Protein AF-0000000079818083 (afdb_homodimer)

InterPro domains:
  IPR000182 GNAT domain [PF13508] (55-134)
  IPR000182 GNAT domain [PS51186] (6-162)
  IPR016181 Acyl-CoA N-acyltransferase [SSF55729] (6-141)
  IPR050832 Bacterial Acetyltransferase [PTHR43877] (6-135)

Secondary structure (DSSP, 8-state):
-----EEEEE--GGGHHHHHHHHHHHSPPPTT-SS-HHHHHHHHHHHTT-BPTTTSEEEEETTEEEEEEEEEEEEETTTEEEEEEEEEEE-GGGTTSSHHHHHHHHHHHHHHHTT--EEEEES-HHHHGGGT-EEGGGGTEE-SSGGGGGGEEEEE-STT---EEEE--GGGGG-/-----EEEEE--GGGHHHHHHHHHHHSPPPTT-SS-HHHHHHHHHHHTT-BPTTTSEEEEETTEEEEEEEEEEEEETTTEEEEEEEEEEE-GGGTTSSHHHHHHHHHHHHHHHTT--EEEEES-HHHHGGGT-EEGGGGTEE-SSGGGGGGEEEEE-STT---EEEE--HHHHT-

Solvent-accessible surface area (backbone atoms only — not comparable to full-atom values): 18136 Å² total; per-residue (Å²): 123,81,72,69,35,43,36,37,30,48,62,53,82,86,38,51,63,53,50,35,50,20,30,48,64,49,39,72,46,52,90,95,46,93,53,16,66,62,37,58,41,53,50,45,28,54,76,68,65,39,47,36,84,71,49,21,31,31,31,25,46,86,91,33,70,42,28,36,36,36,25,28,54,20,27,24,58,85,68,41,73,31,36,32,48,51,63,70,27,37,27,66,94,55,51,97,29,28,57,66,56,30,50,50,26,45,36,55,22,48,37,46,74,72,64,45,27,33,39,33,37,74,52,58,53,81,63,44,36,58,77,62,35,36,40,17,64,83,65,46,28,36,58,78,50,72,84,48,51,62,27,29,24,27,33,72,59,38,94,83,41,73,53,32,47,36,40,72,46,72,59,67,75,73,108,125,82,72,66,34,42,35,37,31,48,61,53,82,86,38,52,64,53,50,37,51,20,31,48,63,48,37,72,46,50,91,95,46,95,53,15,66,63,36,58,39,52,51,44,29,54,75,67,63,38,48,36,84,72,50,21,31,30,32,25,46,86,90,33,68,41,28,36,36,36,24,28,55,20,27,24,58,83,68,41,73,30,34,33,48,52,63,70,29,37,28,67,92,54,51,98,29,29,56,66,54,30,50,52,28,45,37,54,23,47,38,47,75,70,64,46,26,33,39,33,38,72,50,58,53,82,63,45,38,57,76,62,35,38,41,17,63,82,65,45,27,37,56,80,50,72,85,49,51,63,29,29,25,27,33,74,60,39,94,83,39,74,52,33,46,37,41,73,47,71,58,67,74,72,107

Sequence (350 aa):
MDDVTLMLRPETPGDAEAVAAVHRAAFPAPEGAEEPVEVGLVDALRSGGHLIDGLTLVAEVDDRVVGHVACSRGVVAGSAAAVGIGPIGVLPDVQGRGVGAALMTTVVRLATESGETLLALLGDPAYYGRFGFVPSTDVGVEAPDPAWGVHFQALPLATDHPRGPFTYPPPFSALMDDVTLMLRPETPGDAEAVAAVHRAAFPAPEGAEEPVEVGLVDALRSGGHLIDGLTLVAEVDDRVVGHVACSRGVVAGSAAAVGIGPIGVLPDVQGRGVGAALMTTVVRLATESGETLLALLGDPAYYGRFGFVPSTDVGVEAPDPAWGVHFQALPLATDHPRGPFTYPPPFSAL

pLDDT: mean 93.66, std 8.44, range [34.91, 98.81]

Organism: NCBI:txid1608957

Nearest PDB structures (foldseek):
  4rs2-assembly1_A  TM=9.138E-01  e=3.791E-14  Escherichia coli str. K-12 substr. MG1655
  6z00-assembly2_B  TM=7.502E-01  e=4.750E-06  Arabidopsis thaliana
  7l1k-assembly1_A  TM=6.720E-01  e=1.674E-06  Schizosaccharomyces pombe 972h-
  7mx2-assembly1_A  TM=6.707E-01  e=1.831E-05  Homo sapiens
  4u9w-assembly3_C  TM=5.671E-01  e=2.559E-04  Homo sapiens

Structure (mmCIF, N/CA/C/O backbone):
data_AF-0000000079818083-model_v1
#
loop_
_entity.id
_entity.type
_entity.pdbx_description
1 polymer 'GCN5-related N-acetyltransferase'
#
loop_
_atom_site.group_PDB
_atom_site.id
_atom_site.type_symbol
_atom_site.label_atom_id
_atom_site.label_alt_id
_atom_site.label_comp_id
_atom_site.label_asym_id
_atom_site.label_entity_id
_atom_site.label_seq_id
_atom_site.pdbx_PDB_ins_code
_atom_site.Cartn_x
_atom_site.Cartn_y
_atom_site.Cartn_z
_atom_site.occupancy
_atom_site.B_iso_or_equiv
_atom_site.auth_seq_id
_atom_site.auth_co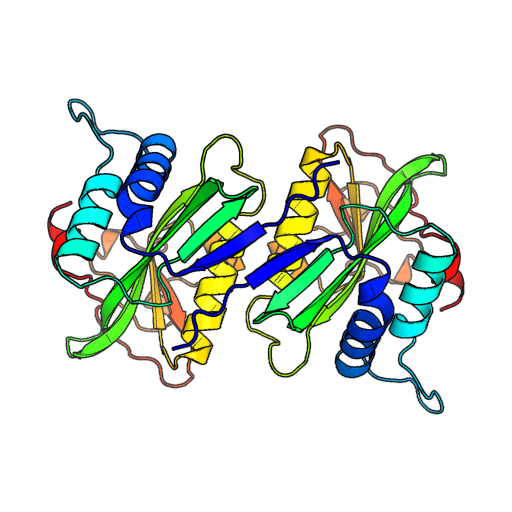mp_id
_atom_site.auth_asym_id
_atom_site.auth_atom_id
_atom_site.pdbx_PDB_model_num
ATOM 1 N N . MET A 1 1 ? -7.363 5.449 21.109 1 34.91 1 MET A N 1
ATOM 2 C CA . MET A 1 1 ? -7.758 4.805 19.859 1 34.91 1 MET A CA 1
ATOM 3 C C . MET A 1 1 ? -6.902 3.574 19.578 1 34.91 1 MET A C 1
ATOM 5 O O . MET A 1 1 ? -5.676 3.631 19.688 1 34.91 1 MET A O 1
ATOM 9 N N . ASP A 1 2 ? -7.25 2.447 19.812 1 47.28 2 ASP A N 1
ATOM 10 C CA . ASP A 1 2 ? -6.496 1.201 19.734 1 47.28 2 ASP A CA 1
ATOM 11 C C . ASP A 1 2 ? -5.66 1.147 18.453 1 47.28 2 ASP A C 1
ATOM 13 O O . ASP A 1 2 ? -6.184 1.338 17.359 1 47.28 2 ASP A O 1
ATOM 17 N N . ASP A 1 3 ? -4.402 1.459 18.594 1 58.41 3 ASP A N 1
ATOM 18 C CA . ASP A 1 3 ? -3.426 1.73 17.547 1 58.41 3 ASP A CA 1
ATOM 19 C C . ASP A 1 3 ? -3.453 0.644 16.469 1 58.41 3 ASP A C 1
ATOM 21 O O . ASP A 1 3 ? -3.219 -0.53 16.766 1 58.41 3 ASP A O 1
ATOM 25 N N . VAL A 1 4 ? -4.301 0.862 15.531 1 64.31 4 VAL A N 1
ATOM 26 C CA . VAL A 1 4 ? -4.484 -0.19 14.539 1 64.31 4 VAL A CA 1
ATOM 27 C C . VAL A 1 4 ? -3.184 -0.404 13.766 1 64.31 4 VAL A C 1
ATOM 29 O O . VAL A 1 4 ? -2.607 0.546 13.234 1 64.31 4 VAL A O 1
ATOM 32 N N . THR A 1 5 ? -2.553 -1.5 14.188 1 87.81 5 THR A N 1
ATOM 33 C CA . THR A 1 5 ? -1.336 -2.002 13.555 1 87.81 5 THR A CA 1
ATOM 34 C C . THR A 1 5 ? -1.67 -2.975 12.43 1 87.81 5 THR A C 1
ATOM 36 O O . THR A 1 5 ? -2.439 -3.918 12.625 1 87.81 5 THR A O 1
ATOM 39 N N . LEU A 1 6 ? -1.338 -2.551 11.297 1 91.75 6 LEU A N 1
ATOM 40 C CA . LEU A 1 6 ? -1.446 -3.455 10.164 1 91.75 6 LEU A CA 1
ATOM 41 C C . LEU A 1 6 ? -0.159 -4.254 9.977 1 91.75 6 LEU A C 1
ATOM 43 O O . LEU A 1 6 ? 0.918 -3.672 9.828 1 91.75 6 LEU A O 1
ATOM 47 N N . MET A 1 7 ? -0.329 -5.543 10.125 1 93.62 7 MET A N 1
ATOM 48 C CA . MET A 1 7 ? 0.82 -6.426 9.945 1 93.62 7 MET A CA 1
ATOM 49 C C . MET A 1 7 ? 0.677 -7.254 8.672 1 93.62 7 MET A C 1
ATOM 51 O O . MET A 1 7 ? -0.333 -7.934 8.477 1 93.62 7 MET A O 1
ATOM 55 N N . LEU A 1 8 ? 1.565 -7.125 7.77 1 94.56 8 LEU A N 1
ATOM 56 C CA . LEU A 1 8 ? 1.659 -7.965 6.582 1 94.56 8 LEU A CA 1
ATOM 57 C C . LEU A 1 8 ? 2.76 -9.008 6.742 1 94.56 8 LEU A C 1
ATOM 59 O O . LEU A 1 8 ? 3.92 -8.664 6.973 1 94.56 8 LEU A O 1
ATOM 63 N N . ARG A 1 9 ? 2.395 -10.203 6.648 1 94.94 9 ARG A N 1
ATOM 64 C CA . ARG A 1 9 ? 3.363 -11.281 6.859 1 94.94 9 ARG A CA 1
ATOM 65 C C . ARG A 1 9 ? 3.045 -12.484 5.98 1 94.94 9 ARG A C 1
ATOM 67 O O . ARG A 1 9 ? 1.911 -12.641 5.52 1 94.94 9 ARG A O 1
ATOM 74 N N . PRO A 1 10 ? 4.016 -13.352 5.742 1 95.88 10 PRO A N 1
ATOM 75 C CA . PRO A 1 10 ? 3.711 -14.602 5.043 1 95.88 10 PRO A CA 1
ATOM 76 C C . PRO A 1 10 ? 2.656 -15.438 5.766 1 95.88 10 PRO A C 1
ATOM 78 O O . PRO A 1 10 ? 2.613 -15.461 7 1 95.88 10 PRO A O 1
ATOM 81 N N . GLU A 1 11 ? 1.832 -16.047 4.965 1 96.56 11 GLU A N 1
ATOM 82 C CA . GLU A 1 11 ? 0.872 -16.984 5.551 1 96.56 11 GLU A CA 1
ATOM 83 C C . GLU A 1 11 ? 1.575 -18.188 6.16 1 96.56 11 GLU A C 1
ATOM 85 O O . GLU A 1 11 ? 2.656 -18.578 5.715 1 96.56 11 GLU A O 1
ATOM 90 N N . THR A 1 12 ? 0.988 -18.766 7.164 1 94.06 12 THR A N 1
ATOM 91 C CA . THR A 1 12 ? 1.396 -20.047 7.746 1 94.06 12 THR A CA 1
ATOM 92 C C . THR A 1 12 ? 0.267 -21.062 7.652 1 94.06 12 THR A C 1
ATOM 94 O O . THR A 1 12 ? -0.889 -20.703 7.422 1 94.06 12 THR A O 1
ATOM 97 N N . PRO A 1 13 ? 0.586 -22.281 7.816 1 92.75 13 PRO A N 1
ATOM 98 C CA . PRO A 1 13 ? -0.468 -23.297 7.781 1 92.75 13 PRO A CA 1
ATOM 99 C C . PRO A 1 13 ? -1.581 -23.031 8.789 1 92.75 13 PRO A C 1
ATOM 101 O O . PRO A 1 13 ? -2.742 -23.359 8.539 1 92.75 13 PRO A O 1
ATOM 104 N N . GLY A 1 14 ? -1.245 -22.422 9.844 1 95.12 14 GLY A N 1
ATOM 105 C CA . GLY A 1 14 ? -2.23 -22.094 10.859 1 95.12 14 GLY A CA 1
ATOM 106 C C . GLY A 1 14 ? -3.225 -21.031 10.422 1 95.12 14 GLY A C 1
ATOM 107 O O . GLY A 1 14 ? -4.262 -20.844 11.062 1 95.12 14 GLY A O 1
ATOM 108 N N . ASP A 1 15 ? -2.963 -20.453 9.289 1 97.44 15 ASP A N 1
ATOM 109 C CA . ASP A 1 15 ? -3.822 -19.375 8.805 1 97.44 15 ASP A CA 1
ATOM 110 C C . ASP A 1 15 ? -4.922 -19.922 7.898 1 97.44 15 ASP A C 1
ATOM 112 O O . ASP A 1 15 ? -5.797 -19.172 7.461 1 97.44 15 ASP A O 1
ATOM 116 N N . ALA A 1 16 ? -4.926 -21.203 7.629 1 97.5 16 ALA A N 1
ATOM 117 C CA . ALA A 1 16 ? -5.754 -21.75 6.562 1 97.5 16 ALA A CA 1
ATOM 118 C C . ALA A 1 16 ? -7.223 -21.391 6.766 1 97.5 16 ALA A C 1
ATOM 120 O O . ALA A 1 16 ? -7.887 -20.922 5.84 1 97.5 16 ALA A O 1
ATOM 121 N N . GLU A 1 17 ? -7.715 -21.562 7.945 1 98.06 17 GLU A N 1
ATOM 122 C CA . GLU A 1 17 ? -9.133 -21.297 8.18 1 98.06 17 GLU A CA 1
ATOM 123 C C . GLU A 1 17 ? -9.453 -19.812 8.094 1 98.06 17 GLU A C 1
ATOM 125 O O . GLU A 1 17 ? -10.492 -19.422 7.562 1 98.06 17 GLU A O 1
ATOM 130 N N . ALA A 1 18 ? -8.609 -19 8.695 1 98.44 18 ALA A N 1
ATOM 131 C CA . ALA A 1 18 ? -8.812 -17.547 8.617 1 98.44 18 ALA A CA 1
ATOM 132 C C . ALA A 1 18 ? -8.773 -17.062 7.168 1 98.44 18 ALA A C 1
ATOM 134 O O . ALA A 1 18 ? -9.539 -16.188 6.777 1 98.44 18 ALA A O 1
ATOM 135 N N . VAL A 1 19 ? -7.891 -17.641 6.387 1 98.5 19 VAL A N 1
ATOM 136 C CA . VAL A 1 19 ? -7.77 -17.312 4.969 1 98.5 19 VAL A CA 1
ATOM 137 C C . VAL A 1 19 ? -9.039 -17.734 4.23 1 98.5 19 VAL A C 1
ATOM 139 O O . VAL A 1 19 ? -9.578 -16.969 3.424 1 98.5 19 VAL A O 1
ATOM 142 N N . ALA A 1 20 ? -9.531 -18.906 4.547 1 98.31 20 ALA A N 1
ATOM 143 C CA . ALA A 1 20 ? -10.781 -19.359 3.943 1 98.31 20 ALA A CA 1
ATOM 144 C C . ALA A 1 20 ? -11.93 -18.406 4.277 1 98.31 20 ALA A C 1
ATOM 146 O O . ALA A 1 20 ? -12.742 -18.078 3.412 1 98.31 20 ALA A O 1
ATOM 147 N N . ALA A 1 21 ? -11.961 -17.984 5.5 1 98.12 21 ALA A N 1
ATOM 148 C CA . ALA A 1 21 ? -13.008 -17.062 5.949 1 98.12 21 ALA A CA 1
ATOM 149 C C . ALA A 1 21 ? -12.945 -15.75 5.18 1 98.12 21 ALA A C 1
ATOM 151 O O . ALA A 1 21 ? -13.977 -15.195 4.812 1 98.12 21 ALA A O 1
ATOM 152 N N . VAL A 1 22 ? -11.758 -15.258 4.934 1 98.19 22 VAL A N 1
ATOM 153 C CA . VAL A 1 22 ? -11.57 -14.023 4.168 1 98.19 22 VAL A CA 1
ATOM 154 C C . VAL A 1 22 ? -12.164 -14.188 2.771 1 98.19 22 VAL A C 1
ATOM 156 O O . VAL A 1 22 ? -12.953 -13.352 2.322 1 98.19 22 VAL A O 1
ATOM 159 N N . HIS A 1 23 ? -11.797 -15.266 2.109 1 98.06 23 HIS A N 1
ATOM 160 C CA . HIS A 1 23 ? -12.234 -15.445 0.729 1 98.06 23 HIS A CA 1
ATOM 161 C C . HIS A 1 23 ? -13.727 -15.766 0.662 1 98.06 23 HIS A C 1
ATOM 163 O O . HIS A 1 23 ? -14.406 -15.367 -0.285 1 98.06 23 HIS A O 1
ATOM 169 N N . ARG A 1 24 ? -14.211 -16.484 1.688 1 97.5 24 ARG A N 1
ATOM 170 C CA . ARG A 1 24 ? -15.648 -16.766 1.764 1 97.5 24 ARG A CA 1
ATOM 171 C C . ARG A 1 24 ? -16.438 -15.461 1.858 1 97.5 24 ARG A C 1
ATOM 173 O O . ARG A 1 24 ? -17.516 -15.336 1.259 1 97.5 24 ARG A O 1
ATOM 180 N N . ALA A 1 25 ? -15.938 -14.516 2.576 1 96.69 25 ALA A N 1
ATOM 181 C CA . ALA A 1 25 ? -16.625 -13.234 2.775 1 96.69 25 ALA A CA 1
ATOM 182 C C . ALA A 1 25 ? -16.422 -12.312 1.576 1 96.69 25 ALA A C 1
ATOM 184 O O . ALA A 1 25 ? -17.281 -11.5 1.257 1 96.69 25 ALA A O 1
ATOM 185 N N . ALA A 1 26 ? -15.328 -12.43 0.908 1 94.88 26 ALA A N 1
ATOM 186 C CA . ALA A 1 26 ? -14.914 -11.461 -0.108 1 94.88 26 ALA A CA 1
ATOM 187 C C . ALA A 1 26 ? -15.5 -11.82 -1.472 1 94.88 26 ALA A C 1
ATOM 189 O O . ALA A 1 26 ? -15.641 -10.953 -2.338 1 94.88 26 ALA A O 1
ATOM 190 N N . PHE A 1 27 ? -15.781 -13.062 -1.692 1 95.5 27 PHE A N 1
ATOM 191 C CA . PHE A 1 27 ? -16.203 -13.508 -3.014 1 95.5 27 PHE A CA 1
ATOM 192 C C . PHE A 1 27 ? -17.578 -14.18 -2.947 1 95.5 27 PHE A C 1
ATOM 194 O O . PHE A 1 27 ? -17.891 -14.859 -1.968 1 95.5 27 PHE A O 1
ATOM 201 N N . PRO A 1 28 ? -18.234 -14.047 -3.961 1 93 28 PRO A N 1
ATOM 202 C CA . PRO A 1 28 ? -19.531 -14.719 -3.992 1 93 28 PRO A CA 1
ATOM 203 C C . PRO A 1 28 ? -19.438 -16.203 -4.316 1 93 28 PRO A C 1
ATOM 205 O O . PRO A 1 28 ? -18.578 -16.609 -5.113 1 93 28 PRO A O 1
ATOM 208 N N . ALA A 1 29 ? -20.344 -16.969 -3.762 1 92.56 29 ALA A N 1
ATOM 209 C CA . ALA A 1 29 ? -20.469 -18.375 -4.141 1 92.56 29 ALA A CA 1
ATOM 210 C C . ALA A 1 29 ? -21.312 -18.531 -5.398 1 92.56 29 ALA A C 1
ATOM 212 O O . ALA A 1 29 ? -22.375 -17.891 -5.531 1 92.56 29 ALA A O 1
ATOM 213 N N . PRO A 1 30 ? -20.812 -19.344 -6.262 1 90.06 30 PRO A N 1
ATOM 214 C CA . PRO A 1 30 ? -21.688 -19.641 -7.406 1 90.06 30 PRO A CA 1
ATOM 215 C C . PRO A 1 30 ? -23.016 -20.266 -6.988 1 90.06 30 PRO A C 1
ATOM 217 O O . PRO A 1 30 ? -23.125 -20.797 -5.883 1 90.06 30 PRO A O 1
ATOM 220 N N . GLU A 1 31 ? -23.984 -20.078 -7.844 1 90.44 31 GLU A N 1
ATOM 221 C CA . GLU A 1 31 ? -25.297 -20.656 -7.566 1 90.44 31 GLU A CA 1
ATOM 222 C C . GLU A 1 31 ? -25.188 -22.141 -7.27 1 90.44 31 GLU A C 1
ATOM 224 O O . GLU A 1 31 ? -24.562 -22.891 -8.031 1 90.44 31 GLU A O 1
ATOM 229 N N . GLY A 1 32 ? -25.75 -22.484 -6.195 1 90.44 32 GLY A N 1
ATOM 230 C CA . GLY A 1 32 ? -25.797 -23.891 -5.848 1 90.44 32 GLY A CA 1
ATOM 231 C C . GLY A 1 32 ? -24.562 -24.359 -5.102 1 90.44 32 GLY A C 1
ATOM 232 O O . GLY A 1 32 ? -24.5 -25.516 -4.656 1 90.44 32 GLY A O 1
ATOM 233 N N . ALA A 1 33 ? -23.562 -23.484 -5.043 1 89.38 33 ALA A N 1
ATOM 234 C CA . ALA A 1 33 ? -22.328 -23.875 -4.344 1 89.38 33 ALA A CA 1
ATOM 235 C C . ALA A 1 33 ? -22.344 -23.359 -2.91 1 89.38 33 ALA A C 1
ATOM 237 O O . ALA A 1 33 ? -22.953 -22.328 -2.617 1 89.38 33 ALA A O 1
ATOM 238 N N . GLU A 1 34 ? -21.719 -24.031 -2.096 1 89.56 34 GLU A N 1
ATOM 239 C CA . GLU A 1 34 ? -21.656 -23.672 -0.684 1 89.56 34 GLU A CA 1
ATOM 240 C C . GLU A 1 34 ? -20.578 -22.625 -0.429 1 89.56 34 GLU A C 1
ATOM 242 O O . GLU A 1 34 ? -20.688 -21.828 0.509 1 89.56 34 GLU A O 1
ATOM 247 N N . GLU A 1 35 ? -19.5 -22.688 -1.326 1 93.94 35 GLU A N 1
ATOM 248 C CA . GLU A 1 35 ? -18.344 -21.812 -1.13 1 93.94 35 GLU A CA 1
ATOM 249 C C . GLU A 1 35 ? -17.922 -21.156 -2.439 1 93.94 35 GLU A C 1
ATOM 251 O O . GLU A 1 35 ? -18.125 -21.719 -3.518 1 93.94 35 GLU A O 1
ATOM 256 N N . PRO A 1 36 ? -17.422 -19.938 -2.252 1 95.81 36 PRO A N 1
ATOM 257 C CA . PRO A 1 36 ? -16.781 -19.359 -3.441 1 95.81 36 PRO A CA 1
ATOM 258 C C . PRO A 1 36 ? -15.672 -20.25 -3.994 1 95.81 36 PRO A C 1
ATOM 260 O O . PRO A 1 36 ? -15.008 -20.953 -3.234 1 95.81 36 PRO A O 1
ATOM 263 N N . VAL A 1 37 ? -15.43 -20.219 -5.258 1 96.12 37 VAL A N 1
ATOM 264 C CA . VAL A 1 37 ? -14.43 -21.047 -5.922 1 96.12 37 VAL A CA 1
ATOM 265 C C . VAL A 1 37 ? -13.047 -20.734 -5.363 1 96.12 37 VAL A C 1
ATOM 267 O O . VAL A 1 37 ? -12.172 -21.594 -5.316 1 96.12 37 VAL A O 1
ATOM 270 N N . GLU A 1 38 ? -12.82 -19.484 -4.922 1 97.5 38 GLU A N 1
ATOM 271 C CA . GLU A 1 38 ? -11.523 -19.016 -4.438 1 97.5 38 GLU A CA 1
ATOM 272 C C . GLU A 1 38 ? -11.086 -19.797 -3.199 1 97.5 38 GLU A C 1
ATOM 274 O O . GLU A 1 38 ? -9.891 -20.031 -2.994 1 97.5 38 GLU A O 1
ATOM 279 N N . VAL A 1 39 ? -12.047 -20.203 -2.371 1 97.38 39 VAL A N 1
ATOM 280 C CA . VAL A 1 39 ? -11.711 -20.938 -1.159 1 97.38 39 VAL A CA 1
ATOM 281 C C . VAL A 1 39 ? -11.062 -22.266 -1.531 1 97.38 39 VAL A C 1
ATOM 283 O O . VAL A 1 39 ? -9.969 -22.594 -1.046 1 97.38 39 VAL A O 1
ATOM 286 N N . GLY A 1 40 ? -11.711 -22.984 -2.406 1 96.31 40 GLY A N 1
ATOM 287 C CA . GLY A 1 40 ? -11.164 -24.25 -2.871 1 96.31 40 GLY A CA 1
ATOM 288 C C . GLY A 1 40 ? -9.867 -24.094 -3.645 1 96.31 40 GLY A C 1
ATOM 289 O O . GLY A 1 40 ? -8.969 -24.922 -3.525 1 96.31 40 GLY A O 1
ATOM 290 N N . LEU A 1 41 ? -9.805 -23 -4.398 1 97.69 41 LEU A N 1
ATOM 291 C CA . LEU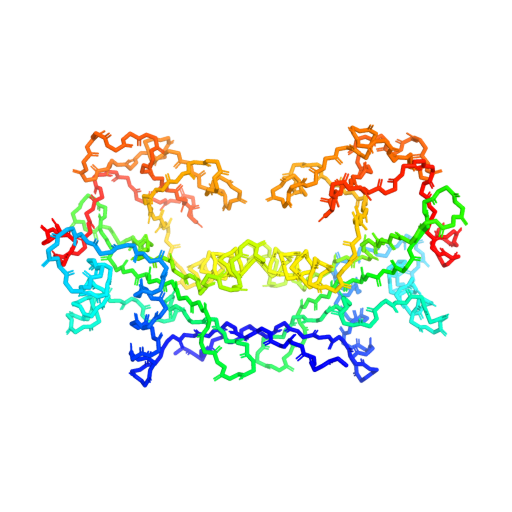 A 1 41 ? -8.602 -22.734 -5.18 1 97.69 41 LEU A CA 1
ATOM 292 C C . LEU A 1 41 ? -7.387 -22.562 -4.27 1 97.69 41 LEU A C 1
ATOM 294 O O . LEU A 1 41 ? -6.355 -23.203 -4.477 1 97.69 41 LEU A O 1
ATOM 298 N N . VAL A 1 42 ? -7.484 -21.75 -3.287 1 98.12 42 VAL A N 1
ATOM 299 C CA . VAL A 1 42 ? -6.367 -21.484 -2.391 1 98.12 42 VAL A CA 1
ATOM 300 C C . VAL A 1 42 ? -5.961 -22.766 -1.67 1 98.12 42 VAL A C 1
ATOM 302 O O . VAL A 1 42 ? -4.77 -23.047 -1.528 1 98.12 42 VAL A O 1
ATOM 305 N N . ASP A 1 43 ? -6.965 -23.531 -1.267 1 96.69 43 ASP A N 1
ATOM 306 C CA . ASP A 1 43 ? -6.68 -24.797 -0.603 1 96.69 43 ASP A CA 1
ATOM 307 C C . ASP A 1 43 ? -5.926 -25.75 -1.531 1 96.69 43 ASP A C 1
ATOM 309 O O . ASP A 1 43 ? -4.957 -26.375 -1.119 1 96.69 43 ASP A O 1
ATOM 313 N N . ALA A 1 44 ? -6.34 -25.828 -2.729 1 97.31 44 ALA A N 1
ATOM 314 C CA . ALA A 1 44 ? -5.707 -26.703 -3.713 1 97.31 44 ALA A CA 1
ATOM 315 C C . ALA A 1 44 ? -4.281 -26.25 -4.012 1 97.31 44 ALA A C 1
ATOM 317 O O . ALA A 1 44 ? -3.373 -27.078 -4.133 1 97.31 44 ALA A O 1
ATOM 318 N N . LEU A 1 45 ? -4.09 -24.969 -4.152 1 97.88 45 LEU A N 1
ATOM 319 C CA . LEU A 1 45 ? -2.748 -24.438 -4.379 1 97.88 45 LEU A CA 1
ATOM 320 C C . LEU A 1 45 ? -1.828 -24.766 -3.209 1 97.88 45 LEU A C 1
ATOM 322 O O . LEU A 1 45 ? -0.684 -25.172 -3.41 1 97.88 45 LEU A O 1
ATOM 326 N N . ARG A 1 46 ? -2.371 -24.562 -2.043 1 96.88 46 ARG A N 1
ATOM 327 C CA . ARG A 1 46 ? -1.604 -24.812 -0.829 1 96.88 46 ARG A CA 1
ATOM 328 C C . ARG A 1 46 ? -1.233 -26.297 -0.719 1 96.88 46 ARG A C 1
ATOM 330 O O . ARG A 1 46 ? -0.063 -26.625 -0.532 1 96.88 46 ARG A O 1
ATOM 337 N N . SER A 1 47 ? -2.197 -27.156 -0.886 1 95.69 47 SER A N 1
ATOM 338 C CA . SER A 1 47 ? -1.983 -28.578 -0.721 1 95.69 47 SER A CA 1
ATOM 339 C C . SER A 1 47 ? -1.079 -29.141 -1.815 1 95.69 47 SER A C 1
ATOM 341 O O . SER A 1 47 ? -0.328 -30.094 -1.586 1 95.69 47 SER A O 1
ATOM 343 N N . GLY A 1 48 ? -1.148 -28.531 -2.918 1 96.12 48 GLY A N 1
ATOM 344 C CA . GLY A 1 48 ? -0.348 -28.984 -4.047 1 96.12 48 GLY A CA 1
ATOM 345 C C . GLY A 1 48 ? 1.058 -28.406 -4.047 1 96.12 48 GLY A C 1
ATOM 346 O O . GLY A 1 48 ? 1.87 -28.734 -4.91 1 96.12 48 GLY A O 1
ATOM 347 N N . GLY A 1 49 ? 1.339 -27.516 -3.141 1 96.31 49 GLY A N 1
ATOM 348 C CA . GLY A 1 49 ? 2.666 -26.922 -3.043 1 96.31 49 GLY A CA 1
ATOM 349 C C . GLY A 1 49 ? 2.93 -25.875 -4.105 1 96.31 49 GLY A C 1
ATOM 350 O O . GLY A 1 49 ? 4.078 -25.656 -4.5 1 96.31 49 GLY A O 1
ATOM 351 N N . HIS A 1 50 ? 1.862 -25.219 -4.578 1 97.12 50 HIS A N 1
ATOM 352 C CA . HIS A 1 50 ? 2.008 -24.266 -5.68 1 97.12 50 HIS A CA 1
ATOM 353 C C . HIS A 1 50 ? 2.15 -22.844 -5.168 1 97.12 50 HIS A C 1
ATOM 355 O O . HIS A 1 50 ? 2.531 -21.938 -5.918 1 97.12 50 HIS A O 1
ATOM 361 N N . LEU A 1 51 ? 1.771 -22.641 -3.922 1 98.06 51 LEU A N 1
ATOM 362 C CA . LEU A 1 51 ? 1.918 -21.297 -3.359 1 98.06 51 LEU A CA 1
ATOM 363 C C . LEU A 1 51 ? 3.389 -20.969 -3.119 1 98.06 51 LEU A C 1
ATOM 365 O O . LEU A 1 51 ? 4.16 -21.844 -2.703 1 98.06 51 LEU A O 1
ATOM 369 N N . ILE A 1 52 ? 3.709 -19.766 -3.406 1 97.5 52 ILE A N 1
ATOM 370 C CA . ILE A 1 52 ? 5.078 -19.328 -3.166 1 97.5 52 ILE A CA 1
ATOM 371 C C . ILE A 1 52 ? 5.215 -18.812 -1.734 1 97.5 52 ILE A C 1
ATOM 373 O O . ILE A 1 52 ? 4.629 -17.781 -1.381 1 97.5 52 ILE A O 1
ATOM 377 N N . ASP A 1 53 ? 6.066 -19.516 -1.039 1 92.94 53 ASP A N 1
ATOM 378 C CA . ASP A 1 53 ? 6.34 -19.094 0.333 1 92.94 53 ASP A CA 1
ATOM 379 C C . ASP A 1 53 ? 6.969 -17.703 0.373 1 92.94 53 ASP A C 1
ATOM 381 O O . ASP A 1 53 ? 7.848 -17.391 -0.434 1 92.94 53 ASP A O 1
ATOM 385 N N . GLY A 1 54 ? 6.488 -16.906 1.19 1 93.44 54 GLY A N 1
ATOM 386 C CA . GLY A 1 54 ? 7.062 -15.586 1.336 1 93.44 54 GLY A CA 1
ATOM 387 C C . GLY A 1 54 ? 6.359 -14.539 0.495 1 93.44 54 GLY A C 1
ATOM 388 O O . GLY A 1 54 ? 6.512 -13.336 0.735 1 93.44 54 GLY A O 1
ATOM 389 N N . LEU A 1 55 ? 5.625 -15 -0.498 1 96.5 55 LEU A N 1
ATOM 390 C CA . LEU A 1 55 ? 4.91 -14.039 -1.334 1 96.5 55 LEU A CA 1
ATOM 391 C C . LEU A 1 55 ? 3.406 -14.125 -1.098 1 96.5 55 LEU A C 1
ATOM 393 O O . LEU A 1 55 ? 2.662 -13.219 -1.469 1 96.5 55 LEU A O 1
ATOM 397 N N . THR A 1 56 ? 2.998 -15.273 -0.614 1 98.19 56 THR A N 1
ATOM 398 C CA . THR A 1 56 ? 1.613 -15.414 -0.177 1 98.19 56 THR A CA 1
ATOM 399 C C . THR A 1 56 ? 1.428 -14.836 1.222 1 98.19 56 THR A C 1
ATOM 401 O O . THR A 1 56 ? 2.031 -15.312 2.184 1 98.19 56 THR A O 1
ATOM 404 N N . LEU A 1 57 ? 0.564 -13.781 1.279 1 97.38 57 LEU A N 1
ATOM 405 C CA . LEU A 1 57 ? 0.59 -12.961 2.486 1 97.38 57 LEU A CA 1
ATOM 406 C C . LEU A 1 57 ? -0.792 -12.891 3.127 1 97.38 57 LEU A C 1
ATOM 408 O O . LEU A 1 57 ? -1.808 -13.023 2.439 1 97.38 57 LEU A O 1
ATOM 412 N N . VAL A 1 58 ? -0.76 -12.648 4.441 1 97.75 58 VAL A N 1
ATOM 413 C CA . VAL A 1 58 ? -1.95 -12.242 5.18 1 97.75 58 VAL A CA 1
ATOM 414 C C . VAL A 1 58 ? -1.751 -10.836 5.738 1 97.75 58 VAL A C 1
ATOM 416 O O . VAL A 1 58 ? -0.621 -10.422 6.02 1 97.75 58 VAL A O 1
ATOM 419 N N . ALA A 1 59 ? -2.742 -10.141 5.762 1 96.12 59 ALA A N 1
ATOM 420 C CA . ALA A 1 59 ? -2.832 -8.875 6.496 1 96.12 59 ALA A CA 1
ATOM 421 C C . ALA A 1 59 ? -3.572 -9.062 7.816 1 96.12 59 ALA A C 1
ATOM 423 O O . ALA A 1 59 ? -4.668 -9.625 7.848 1 96.12 59 ALA A O 1
ATOM 424 N N . GLU A 1 60 ? -2.967 -8.578 8.875 1 94.94 60 GLU A N 1
ATOM 425 C CA . GLU A 1 60 ? -3.557 -8.719 10.203 1 94.94 60 GLU A CA 1
ATOM 426 C C . GLU A 1 60 ? -3.77 -7.352 10.859 1 94.94 60 GLU A C 1
ATOM 428 O O . GLU A 1 60 ? -2.916 -6.46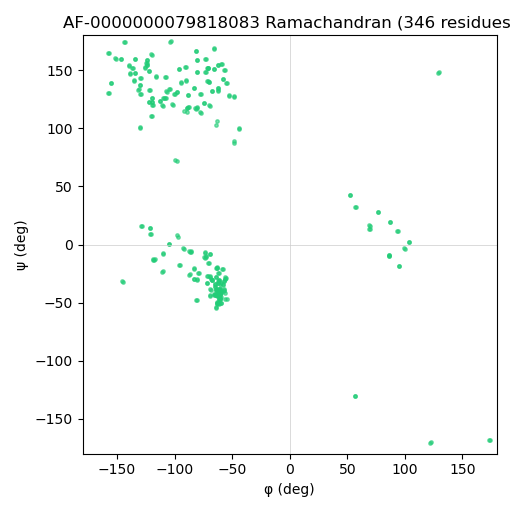9 10.75 1 94.94 60 GLU A O 1
ATOM 433 N N . VAL A 1 61 ? -4.926 -7.215 11.383 1 89.25 61 VAL A N 1
ATOM 434 C CA . VAL A 1 61 ? -5.242 -6.094 12.266 1 89.25 61 VAL A CA 1
ATOM 435 C C . VAL A 1 61 ? -5.715 -6.621 13.617 1 89.25 61 VAL A C 1
ATOM 437 O O . VAL A 1 61 ? -6.633 -7.441 13.688 1 89.25 61 VAL A O 1
ATOM 440 N N . ASP A 1 62 ? -5.039 -6.219 14.703 1 85.25 62 ASP A N 1
ATOM 441 C CA . ASP A 1 62 ? -5.383 -6.672 16.047 1 85.25 62 ASP A CA 1
ATOM 442 C C . ASP A 1 62 ? -5.449 -8.195 16.109 1 85.25 62 ASP A C 1
ATOM 444 O O . ASP A 1 62 ? -6.438 -8.758 16.578 1 85.25 62 ASP A O 1
ATOM 448 N N . ASP A 1 63 ? -4.473 -8.875 15.469 1 87.5 63 ASP A N 1
ATOM 449 C CA . ASP A 1 63 ? -4.266 -10.32 15.492 1 87.5 63 ASP A CA 1
ATOM 450 C C . ASP A 1 63 ? -5.375 -11.047 14.742 1 87.5 63 ASP A C 1
ATOM 452 O O . ASP A 1 63 ? -5.598 -12.242 14.953 1 87.5 63 ASP A O 1
ATOM 456 N N . ARG A 1 64 ? -6.07 -10.203 14.031 1 94.06 64 ARG A N 1
ATOM 457 C CA . ARG A 1 64 ? -7.102 -10.773 13.172 1 94.06 64 ARG A CA 1
ATOM 458 C C . ARG A 1 64 ? -6.699 -10.688 11.703 1 94.06 64 ARG A C 1
ATOM 460 O O . ARG A 1 64 ? -6.332 -9.617 11.211 1 94.06 64 ARG A O 1
ATOM 467 N N . VAL A 1 65 ? -6.742 -11.891 11.008 1 97.25 65 VAL A N 1
ATOM 468 C CA . VAL A 1 65 ? -6.5 -11.883 9.57 1 97.25 65 VAL A CA 1
ATOM 469 C C . VAL A 1 65 ? -7.664 -11.211 8.844 1 97.25 65 VAL A C 1
ATOM 471 O O . VAL A 1 65 ? -8.805 -11.664 8.945 1 97.25 65 VAL A O 1
ATOM 474 N N . VAL A 1 66 ? -7.348 -10.133 8.156 1 95.75 66 VAL A N 1
ATOM 475 C CA . VAL A 1 66 ? -8.422 -9.367 7.527 1 95.75 66 VAL A CA 1
ATOM 476 C C . VAL A 1 66 ? -8.25 -9.383 6.012 1 95.75 66 VAL A C 1
ATOM 478 O O . VAL A 1 66 ? -9.133 -8.945 5.273 1 95.75 66 VAL A O 1
ATOM 481 N N . GLY A 1 67 ? -7.141 -9.805 5.523 1 97.44 67 GLY A N 1
ATOM 482 C CA . GLY A 1 67 ? -6.844 -9.875 4.102 1 97.44 67 GLY A CA 1
ATOM 483 C C . GLY A 1 67 ? -5.855 -10.969 3.752 1 97.44 67 GLY A C 1
ATOM 484 O O . GLY A 1 67 ? -5.133 -11.461 4.621 1 97.44 67 GLY A O 1
ATOM 485 N N . HIS A 1 68 ? -5.898 -11.305 2.496 1 98.44 68 HIS A N 1
ATOM 486 C CA . HIS A 1 68 ? -5.043 -12.367 1.988 1 98.44 68 HIS A CA 1
ATOM 487 C C . HIS A 1 68 ? -4.781 -12.203 0.495 1 98.44 68 HIS A C 1
ATOM 489 O O . HIS A 1 68 ? -5.676 -11.812 -0.257 1 98.44 68 HIS A O 1
ATOM 495 N N . VAL A 1 69 ? -3.582 -12.445 0.114 1 98.38 69 VAL A N 1
ATOM 496 C CA . VAL A 1 69 ? -3.236 -12.523 -1.302 1 98.38 69 VAL A CA 1
ATOM 497 C C . VAL A 1 69 ? -2.461 -13.805 -1.579 1 98.38 69 VAL A C 1
ATOM 499 O O . VAL A 1 69 ? -1.508 -14.133 -0.867 1 98.38 69 VAL A O 1
ATOM 502 N N . ALA A 1 70 ? -2.879 -14.508 -2.531 1 98.69 70 ALA A N 1
ATOM 503 C CA . ALA A 1 70 ? -2.201 -15.734 -2.934 1 98.69 70 ALA A CA 1
ATOM 504 C C . ALA A 1 70 ? -1.277 -15.484 -4.121 1 98.69 70 ALA A C 1
ATOM 506 O O . ALA A 1 70 ? -1.655 -14.805 -5.078 1 98.69 70 ALA A O 1
ATOM 507 N N . CYS A 1 71 ? -0.104 -15.938 -4.023 1 98.62 71 CYS A N 1
ATOM 508 C CA . CYS A 1 71 ? 0.861 -15.961 -5.117 1 98.62 71 CYS A CA 1
ATOM 509 C C . CYS A 1 71 ? 1.296 -17.391 -5.434 1 98.62 71 CYS A C 1
ATOM 511 O O . CYS A 1 71 ? 1.735 -18.125 -4.543 1 98.62 71 CYS A O 1
ATOM 513 N N . SER A 1 72 ? 1.164 -17.75 -6.656 1 98.69 72 SER A N 1
ATOM 514 C CA . SER A 1 72 ? 1.533 -19.094 -7.055 1 98.69 72 SER A CA 1
ATOM 515 C C . SER A 1 72 ? 2.559 -19.078 -8.188 1 98.69 72 SER A C 1
ATOM 517 O O . SER A 1 72 ? 2.711 -18.078 -8.875 1 98.69 72 SER A O 1
ATOM 519 N N . ARG A 1 73 ? 3.26 -20.172 -8.312 1 98.06 73 ARG A N 1
ATOM 520 C CA . ARG A 1 73 ? 4.281 -20.297 -9.344 1 98.06 73 ARG A CA 1
ATOM 521 C C . ARG A 1 73 ? 3.652 -20.562 -10.711 1 98.06 73 ARG A C 1
ATOM 523 O O . ARG A 1 73 ? 2.977 -21.578 -10.891 1 98.06 73 ARG A O 1
ATOM 530 N N . GLY A 1 74 ? 3.795 -19.594 -11.578 1 97.75 74 GLY A N 1
ATOM 531 C CA . GLY A 1 74 ? 3.469 -19.781 -12.984 1 97.75 74 GLY A CA 1
ATOM 532 C C . GLY A 1 74 ? 4.691 -19.938 -13.867 1 97.75 74 GLY A C 1
ATOM 533 O O . GLY A 1 74 ? 5.824 -19.922 -13.375 1 97.75 74 GLY A O 1
ATOM 534 N N . VAL A 1 75 ? 4.426 -20.219 -15.117 1 98.06 75 VAL A N 1
ATOM 535 C CA . VAL A 1 75 ? 5.527 -20.359 -16.062 1 98.06 75 VAL A CA 1
ATOM 536 C C . VAL A 1 75 ? 5.203 -19.625 -17.359 1 98.06 75 VAL A C 1
ATOM 538 O O . VAL A 1 75 ? 4.035 -19.5 -17.734 1 98.06 75 VAL A O 1
ATOM 541 N N . VAL A 1 76 ? 6.246 -19.031 -17.859 1 98.5 76 VAL A N 1
ATOM 542 C CA . VAL A 1 76 ? 6.156 -18.391 -19.172 1 98.5 76 VAL A CA 1
ATOM 543 C C . VAL A 1 76 ? 6.91 -19.234 -20.203 1 98.5 76 VAL A C 1
ATOM 545 O O . VAL A 1 76 ? 8.023 -19.703 -19.953 1 98.5 76 VAL A O 1
ATOM 548 N N . ALA A 1 77 ? 6.258 -19.484 -21.297 1 98 77 ALA A N 1
ATOM 549 C CA . ALA A 1 77 ? 6.824 -20.234 -22.422 1 98 77 ALA A CA 1
ATOM 550 C C . ALA A 1 77 ? 7.281 -21.625 -21.969 1 98 77 ALA A C 1
ATOM 552 O O . ALA A 1 77 ? 8.352 -22.078 -22.359 1 98 77 ALA A O 1
ATOM 553 N N . GLY A 1 78 ? 6.66 -22.125 -21.094 1 95.5 78 GLY A N 1
ATOM 554 C CA . GLY A 1 78 ? 6.797 -23.516 -20.719 1 95.5 78 GLY A CA 1
ATOM 555 C C . GLY A 1 78 ? 7.914 -23.766 -19.719 1 95.5 78 GLY A C 1
ATOM 556 O O . GLY A 1 78 ? 8 -24.844 -19.141 1 95.5 78 GLY A O 1
ATOM 557 N N . SER A 1 79 ? 8.797 -22.734 -19.438 1 94.06 79 SER A N 1
ATOM 558 C CA . SER A 1 79 ? 9.938 -23.078 -18.594 1 94.06 79 SER A CA 1
ATOM 559 C C . SER A 1 79 ? 10.32 -21.922 -17.672 1 94.06 79 SER A C 1
ATOM 561 O O . SER A 1 79 ? 10.734 -22.141 -16.531 1 94.06 79 SER A O 1
ATOM 563 N N . ALA A 1 80 ? 10.133 -20.688 -18.125 1 96.88 80 ALA A N 1
ATOM 564 C CA . ALA A 1 80 ? 10.602 -19.547 -17.344 1 96.88 80 ALA A CA 1
ATOM 565 C C . ALA A 1 80 ? 9.664 -19.266 -16.172 1 96.88 80 ALA A C 1
ATOM 567 O O . ALA A 1 80 ? 8.453 -19.094 -16.359 1 96.88 80 ALA A O 1
ATOM 568 N N . ALA A 1 81 ? 10.258 -19.141 -15 1 97.06 81 ALA A N 1
ATOM 569 C CA . ALA A 1 81 ? 9.453 -18.938 -13.797 1 97.06 81 ALA A CA 1
ATOM 570 C C . ALA A 1 81 ? 8.82 -17.547 -13.781 1 97.06 81 ALA A C 1
ATOM 572 O O . ALA A 1 81 ? 9.445 -16.562 -14.18 1 97.06 81 ALA A O 1
ATOM 573 N N . ALA A 1 82 ? 7.605 -17.5 -13.352 1 98.31 82 ALA A N 1
ATOM 574 C CA . ALA A 1 82 ? 6.852 -16.281 -13.086 1 98.31 82 ALA A CA 1
ATOM 575 C C . ALA A 1 82 ? 5.957 -16.438 -11.859 1 98.31 82 ALA A C 1
ATOM 577 O O . ALA A 1 82 ? 5.941 -17.5 -11.234 1 98.31 82 ALA A O 1
ATOM 578 N N . VAL A 1 83 ? 5.328 -15.375 -11.477 1 98.69 83 VAL A N 1
ATOM 579 C CA . VAL A 1 83 ? 4.438 -15.414 -10.328 1 98.69 83 VAL A CA 1
ATOM 580 C C . VAL A 1 83 ? 3.02 -15.039 -10.758 1 98.69 83 VAL A C 1
ATOM 582 O O . VAL A 1 83 ? 2.801 -13.977 -11.344 1 98.69 83 VAL A O 1
ATOM 585 N N . GLY A 1 84 ? 2.117 -15.938 -10.547 1 98.75 84 GLY A N 1
ATOM 586 C CA . GLY A 1 84 ? 0.703 -15.617 -10.656 1 98.75 84 GLY A CA 1
ATOM 587 C C . GLY A 1 84 ? 0.102 -15.102 -9.367 1 98.75 84 GLY A C 1
ATOM 588 O O . GLY A 1 84 ? 0.28 -15.711 -8.305 1 98.75 84 GLY A O 1
ATOM 589 N N . ILE A 1 85 ? -0.562 -13.977 -9.477 1 98.5 85 ILE A N 1
ATOM 590 C CA . ILE A 1 85 ? -1.168 -13.383 -8.289 1 98.5 85 ILE A CA 1
ATOM 591 C C . ILE A 1 85 ? -2.678 -13.609 -8.312 1 98.5 85 ILE A C 1
ATOM 593 O O . ILE A 1 85 ? -3.336 -13.352 -9.32 1 98.5 85 ILE A O 1
ATOM 597 N N . GLY A 1 86 ? -3.162 -14.031 -7.188 1 97.62 86 GLY A N 1
ATOM 598 C CA . GLY A 1 86 ? -4.594 -14.195 -6.996 1 97.62 86 GLY A CA 1
ATOM 599 C C . GLY A 1 86 ? -4.969 -15.555 -6.445 1 97.62 86 GLY A C 1
ATOM 600 O O . GLY A 1 86 ? -4.246 -16.531 -6.648 1 97.62 86 GLY A O 1
ATOM 601 N N . PRO A 1 87 ? -6.008 -15.516 -5.707 1 98.06 87 PRO A N 1
ATOM 602 C CA . PRO A 1 87 ? -6.926 -14.414 -5.406 1 98.06 87 PRO A CA 1
ATOM 603 C C . PRO A 1 87 ? -6.379 -13.469 -4.34 1 98.06 87 PRO A C 1
ATOM 605 O O . PRO A 1 87 ? -5.383 -13.781 -3.684 1 98.06 87 PRO A O 1
ATOM 608 N N . ILE A 1 88 ? -6.914 -12.328 -4.363 1 97.5 88 ILE A N 1
ATOM 609 C CA . ILE A 1 88 ? -6.734 -11.367 -3.283 1 97.5 88 ILE A CA 1
ATOM 610 C C . ILE A 1 88 ? -8.086 -11.016 -2.672 1 97.5 88 ILE A C 1
ATOM 612 O O . ILE A 1 88 ? -9.031 -10.688 -3.393 1 97.5 88 ILE A O 1
ATOM 616 N N . GLY A 1 89 ? -8.18 -11.242 -1.363 1 97.38 89 GLY A N 1
ATOM 617 C CA . GLY A 1 89 ? -9.414 -10.953 -0.653 1 97.38 89 GLY A CA 1
ATOM 618 C C . GLY A 1 89 ? -9.203 -10.133 0.604 1 97.38 89 GLY A C 1
ATOM 619 O O . GLY A 1 89 ? -8.18 -10.281 1.284 1 97.38 89 GLY A O 1
ATOM 620 N N . VAL A 1 90 ? -10.125 -9.273 0.851 1 96.06 90 VAL A N 1
ATOM 621 C CA . VAL A 1 90 ? -10.195 -8.461 2.059 1 96.06 90 VAL A CA 1
ATOM 622 C C . VAL A 1 90 ? -11.594 -8.555 2.668 1 96.06 90 VAL A C 1
ATOM 624 O O . VAL A 1 90 ? -12.594 -8.539 1.947 1 96.06 90 VAL A O 1
ATOM 627 N N . LEU A 1 91 ? -11.641 -8.68 3.959 1 95.75 91 LEU A N 1
ATOM 628 C CA . LEU A 1 91 ? -12.938 -8.703 4.617 1 95.75 91 LEU A CA 1
ATOM 629 C C . LEU A 1 91 ? -13.75 -7.465 4.258 1 95.75 91 LEU A C 1
ATOM 631 O O . LEU A 1 91 ? -13.211 -6.359 4.203 1 95.75 91 LEU A O 1
ATOM 635 N N . PRO A 1 92 ? -15.031 -7.691 4.027 1 91.75 92 PRO A N 1
ATOM 636 C CA . PRO A 1 92 ? -15.875 -6.59 3.549 1 91.75 92 PRO A CA 1
ATOM 637 C C . PRO A 1 92 ? -15.875 -5.395 4.5 1 91.75 92 PRO A C 1
ATOM 639 O O . PRO A 1 92 ? -15.906 -4.246 4.051 1 91.75 92 PRO A O 1
ATOM 642 N N . ASP A 1 93 ? -15.797 -5.633 5.73 1 85.06 93 ASP A N 1
ATOM 643 C CA . ASP A 1 93 ? -15.93 -4.559 6.711 1 85.06 93 ASP A CA 1
ATOM 644 C C . ASP A 1 93 ? -14.68 -3.682 6.73 1 85.06 93 ASP A C 1
ATOM 646 O O . ASP A 1 93 ? -14.68 -2.604 7.328 1 85.06 93 ASP A O 1
ATOM 650 N N . VAL A 1 94 ? -13.641 -4.113 5.984 1 81.12 94 VAL A N 1
ATOM 651 C CA . VAL A 1 94 ? -12.43 -3.299 5.941 1 81.12 94 VAL A CA 1
ATOM 652 C C . VAL A 1 94 ? -12.031 -3.049 4.488 1 81.12 94 VAL A C 1
ATOM 654 O O . VAL A 1 94 ? -10.867 -2.732 4.207 1 81.12 94 VAL A O 1
ATOM 657 N N . GLN A 1 95 ? -12.906 -3.283 3.602 1 78.94 95 GLN A N 1
ATOM 658 C CA . GLN A 1 95 ? -12.625 -3.023 2.195 1 78.94 95 GLN A CA 1
ATOM 659 C C . GLN A 1 95 ? -12.609 -1.526 1.903 1 78.94 95 GLN A C 1
ATOM 661 O O . GLN A 1 95 ? -13.141 -0.732 2.686 1 78.94 95 GLN A O 1
ATOM 666 N N . GLY A 1 96 ? -11.961 -1.201 0.794 1 70.88 96 GLY A N 1
ATOM 667 C CA . GLY A 1 96 ? -11.891 0.19 0.377 1 70.88 96 GLY A CA 1
ATOM 668 C C . GLY A 1 96 ? -11.023 1.044 1.286 1 70.88 96 GLY A C 1
ATOM 669 O O . GLY A 1 96 ? -11.117 2.273 1.262 1 70.88 96 GLY A O 1
ATOM 670 N N . ARG A 1 97 ? -10.195 0.294 2.1 1 67.88 97 ARG A N 1
ATOM 671 C CA . ARG A 1 97 ? -9.422 1.007 3.109 1 67.88 97 ARG A CA 1
ATOM 672 C C . ARG A 1 97 ? -7.926 0.787 2.904 1 67.88 97 ARG A C 1
ATOM 674 O O . ARG A 1 97 ? -7.125 1.063 3.801 1 67.88 97 ARG A O 1
ATOM 681 N N . GLY A 1 98 ? -7.559 0.197 1.839 1 81.44 98 GLY A N 1
ATOM 682 C CA . GLY A 1 98 ? -6.152 0.15 1.468 1 81.44 98 GLY A CA 1
ATOM 683 C C . GLY A 1 98 ? -5.484 -1.162 1.829 1 81.44 98 GLY A C 1
ATOM 684 O O . GLY A 1 98 ? -4.32 -1.385 1.491 1 81.44 98 GLY A O 1
ATOM 685 N N . VAL A 1 99 ? -6.16 -2.113 2.479 1 88.75 99 VAL A N 1
ATOM 686 C CA . VAL A 1 99 ? -5.574 -3.389 2.875 1 88.75 99 VAL A CA 1
ATOM 687 C C . VAL A 1 99 ? -5.098 -4.148 1.639 1 88.75 99 VAL A C 1
ATOM 689 O O . VAL A 1 99 ? -3.967 -4.637 1.598 1 88.75 99 VAL A O 1
ATOM 692 N N . GLY A 1 100 ? -5.992 -4.168 0.672 1 92.19 100 GLY A N 1
ATOM 693 C CA . GLY A 1 100 ? -5.605 -4.812 -0.572 1 92.19 100 GLY A CA 1
ATOM 694 C C . GLY A 1 100 ? -4.402 -4.168 -1.23 1 92.19 100 GLY A C 1
ATOM 695 O O . GLY A 1 100 ? -3.494 -4.863 -1.693 1 92.19 100 GLY A O 1
ATOM 696 N N . ALA A 1 101 ? -4.406 -2.887 -1.234 1 89.31 101 ALA A N 1
ATOM 697 C CA . ALA A 1 101 ? -3.289 -2.143 -1.813 1 89.31 101 ALA A CA 1
ATOM 698 C C . ALA A 1 101 ? -1.998 -2.404 -1.045 1 89.31 101 ALA A C 1
ATOM 700 O O . ALA A 1 101 ? -0.928 -2.541 -1.644 1 89.31 101 ALA A O 1
ATOM 701 N N . ALA A 1 102 ? -2.098 -2.418 0.292 1 89.88 102 ALA A N 1
ATOM 702 C CA . ALA A 1 102 ? -0.926 -2.725 1.11 1 89.88 102 ALA A CA 1
ATOM 703 C C . ALA A 1 102 ? -0.389 -4.117 0.8 1 89.88 102 ALA A C 1
ATOM 705 O O . ALA A 1 102 ? 0.825 -4.312 0.702 1 89.88 102 ALA A O 1
ATOM 706 N N . LEU A 1 103 ? -1.282 -5.043 0.62 1 94.25 103 LEU A N 1
ATOM 707 C CA . LEU A 1 103 ? -0.888 -6.395 0.241 1 94.25 103 LEU A CA 1
ATOM 708 C C . LEU A 1 103 ? -0.173 -6.395 -1.106 1 94.25 103 LEU A C 1
ATOM 710 O O . LEU A 1 103 ? 0.922 -6.949 -1.232 1 94.25 103 LEU A O 1
ATOM 714 N N . MET A 1 104 ? -0.734 -5.715 -2.076 1 93.25 104 MET A N 1
ATOM 715 C CA . MET A 1 104 ? -0.188 -5.695 -3.43 1 93.25 104 MET A CA 1
ATOM 716 C C . MET A 1 104 ? 1.188 -5.039 -3.451 1 93.25 104 MET A C 1
ATOM 718 O O . MET A 1 104 ? 2.123 -5.566 -4.059 1 93.25 104 MET A O 1
ATOM 722 N N . THR A 1 105 ? 1.325 -3.967 -2.77 1 88.31 105 THR A N 1
ATOM 723 C CA . THR A 1 105 ? 2.604 -3.266 -2.736 1 88.31 105 THR A CA 1
ATOM 724 C C . THR A 1 105 ? 3.676 -4.125 -2.076 1 88.31 105 THR A C 1
ATOM 726 O O . THR A 1 105 ? 4.828 -4.145 -2.52 1 88.31 105 THR A O 1
ATOM 729 N N . THR A 1 106 ? 3.256 -4.812 -1.05 1 91.12 106 THR A N 1
ATOM 730 C CA . THR A 1 106 ? 4.203 -5.672 -0.348 1 91.12 106 THR A CA 1
ATOM 731 C C . THR A 1 106 ? 4.605 -6.859 -1.221 1 91.12 106 THR A C 1
ATOM 733 O O . THR A 1 106 ? 5.777 -7.242 -1.259 1 91.12 106 THR A O 1
ATOM 736 N N . VAL A 1 107 ? 3.682 -7.43 -1.975 1 94.69 107 VAL A N 1
ATOM 737 C CA . VAL A 1 107 ? 3.99 -8.523 -2.887 1 94.69 107 VAL A CA 1
ATOM 738 C C . VAL A 1 107 ? 5.004 -8.062 -3.93 1 94.69 107 VAL A C 1
ATOM 740 O O . VAL A 1 107 ? 5.992 -8.75 -4.191 1 94.69 107 VAL A O 1
ATOM 743 N N . VAL A 1 108 ? 4.785 -6.91 -4.516 1 91.31 108 VAL A N 1
ATOM 744 C CA . VAL A 1 108 ? 5.68 -6.391 -5.543 1 91.31 108 VAL A CA 1
ATOM 745 C C . VAL A 1 108 ? 7.082 -6.207 -4.965 1 91.31 108 VAL A C 1
ATOM 747 O O . VAL A 1 108 ? 8.07 -6.609 -5.578 1 91.31 108 VAL A O 1
ATOM 750 N N . ARG A 1 109 ? 7.137 -5.711 -3.75 1 86.75 109 ARG A N 1
ATOM 751 C CA . ARG A 1 109 ? 8.414 -5.5 -3.078 1 86.75 109 ARG A CA 1
ATOM 752 C C . ARG A 1 109 ? 9.133 -6.82 -2.838 1 86.75 109 ARG A C 1
ATOM 754 O O . ARG A 1 109 ? 10.289 -6.988 -3.232 1 86.75 109 ARG A O 1
ATOM 761 N N . LEU A 1 110 ? 8.477 -7.707 -2.23 1 91.31 110 LEU A N 1
ATOM 762 C CA . LEU A 1 110 ? 9.086 -8.977 -1.852 1 91.31 110 LEU A CA 1
ATOM 763 C C . LEU A 1 110 ? 9.492 -9.773 -3.086 1 91.31 110 LEU A C 1
ATOM 765 O O . LEU A 1 110 ? 10.547 -10.414 -3.094 1 91.31 110 LEU A O 1
ATOM 769 N N . ALA A 1 111 ? 8.656 -9.703 -4.102 1 94 111 ALA A N 1
ATOM 770 C CA . ALA A 1 111 ? 8.984 -10.398 -5.34 1 94 111 ALA A CA 1
ATOM 771 C C . ALA A 1 111 ? 10.258 -9.836 -5.969 1 94 111 ALA A C 1
ATOM 773 O O . ALA A 1 111 ? 11.117 -10.586 -6.434 1 94 111 ALA A O 1
ATOM 774 N N . THR A 1 112 ? 10.352 -8.555 -5.977 1 89.75 112 THR A N 1
ATOM 775 C CA . THR A 1 112 ? 11.555 -7.902 -6.488 1 89.75 112 THR A CA 1
ATOM 776 C C . THR A 1 112 ? 12.781 -8.32 -5.688 1 89.75 112 THR A C 1
ATOM 778 O O . THR A 1 112 ? 13.812 -8.688 -6.262 1 89.75 112 THR A O 1
ATOM 781 N N . GLU A 1 113 ? 12.656 -8.328 -4.391 1 86.44 113 GLU A N 1
ATOM 782 C CA . GLU A 1 113 ? 13.766 -8.633 -3.492 1 86.44 113 GLU A CA 1
ATOM 783 C C . GLU A 1 113 ? 14.188 -10.094 -3.627 1 86.44 113 GLU A C 1
ATOM 785 O O . GLU A 1 113 ? 15.359 -10.43 -3.43 1 86.44 113 GLU A O 1
ATOM 790 N N . SER A 1 114 ? 13.242 -10.906 -3.943 1 92.06 114 SER A N 1
ATOM 791 C CA . SER A 1 114 ? 13.531 -12.336 -4.016 1 92.06 114 SER A CA 1
ATOM 792 C C . SER A 1 114 ? 14.047 -12.727 -5.398 1 92.06 114 SER A C 1
ATOM 794 O O . SER A 1 114 ? 14.328 -13.898 -5.656 1 92.06 114 SER A O 1
ATOM 796 N N . GLY A 1 115 ? 14.039 -11.773 -6.293 1 93.5 115 GLY A N 1
ATOM 797 C CA . GLY A 1 115 ? 14.633 -12.023 -7.598 1 93.5 115 GLY A CA 1
ATOM 798 C C . GLY A 1 115 ? 13.633 -12.5 -8.625 1 93.5 115 GLY A C 1
ATOM 799 O O . GLY A 1 115 ? 14.008 -12.992 -9.695 1 93.5 115 GLY A O 1
ATOM 800 N N . GLU A 1 116 ? 12.359 -12.406 -8.305 1 96.62 116 GLU A N 1
ATOM 801 C CA . GLU A 1 116 ? 11.352 -12.68 -9.328 1 96.62 116 GLU A CA 1
ATOM 802 C C . GLU A 1 116 ? 11.453 -11.695 -10.484 1 96.62 116 GLU A C 1
ATOM 804 O O . GLU A 1 116 ? 11.883 -10.555 -10.297 1 96.62 116 GLU A O 1
ATOM 809 N N . THR A 1 117 ? 10.969 -12.172 -11.672 1 98 117 THR A N 1
ATOM 810 C CA . THR A 1 117 ? 11.211 -11.32 -12.828 1 98 117 THR A CA 1
ATOM 811 C C . THR A 1 117 ? 9.891 -10.875 -13.461 1 98 117 THR A C 1
ATOM 813 O O . THR A 1 117 ? 9.867 -9.953 -14.273 1 98 117 THR A O 1
ATOM 816 N N . LEU A 1 118 ? 8.781 -11.562 -13.031 1 98.56 118 LEU A N 1
ATOM 817 C CA . LEU A 1 118 ? 7.496 -11.258 -13.656 1 98.56 118 LEU A CA 1
ATOM 818 C C . LEU A 1 118 ? 6.34 -11.641 -12.742 1 98.56 118 LEU A C 1
ATOM 820 O O . LEU A 1 118 ? 6.32 -12.75 -12.195 1 98.56 118 LEU A O 1
ATOM 824 N N . LEU A 1 119 ? 5.449 -10.734 -12.562 1 98.56 119 LEU A N 1
ATOM 825 C CA . LEU A 1 119 ? 4.156 -10.977 -11.938 1 98.56 119 LEU A CA 1
ATOM 826 C C . LEU A 1 119 ? 3.033 -10.93 -12.977 1 98.56 119 LEU A C 1
ATOM 828 O O . LEU A 1 119 ? 3.066 -10.109 -13.891 1 98.56 119 LEU A O 1
ATOM 832 N N . ALA A 1 120 ? 2.055 -11.734 -12.828 1 98.81 120 ALA A N 1
ATOM 833 C CA . ALA A 1 120 ? 0.889 -11.719 -13.703 1 98.81 120 ALA A CA 1
ATOM 834 C C . ALA A 1 120 ? -0.4 -11.898 -12.906 1 98.81 120 ALA A C 1
ATOM 836 O O . ALA A 1 120 ? -0.406 -12.57 -11.867 1 98.81 120 ALA A O 1
ATOM 837 N N . LEU A 1 121 ? -1.419 -11.297 -13.359 1 98.62 121 LEU A N 1
ATOM 838 C CA . LEU A 1 121 ? -2.707 -11.422 -12.688 1 98.62 121 LEU A CA 1
ATOM 839 C C . LEU A 1 121 ? -3.854 -11.102 -13.641 1 98.62 121 LEU A C 1
ATOM 841 O O . LEU A 1 121 ? -3.625 -10.609 -14.75 1 98.62 121 LEU A O 1
ATOM 845 N N . LEU A 1 122 ? -5.039 -11.469 -13.266 1 98.19 122 LEU A N 1
ATOM 846 C CA . LEU A 1 122 ? -6.285 -11.141 -13.953 1 98.19 122 LEU A CA 1
ATOM 847 C C . LEU A 1 122 ? -7.141 -10.211 -13.102 1 98.19 122 LEU A C 1
ATOM 849 O O . LEU A 1 122 ? -7.473 -10.531 -11.961 1 98.19 122 LEU A O 1
ATOM 853 N N . GLY A 1 123 ? -7.496 -9.062 -13.648 1 97.44 123 GLY A N 1
ATOM 854 C CA . GLY A 1 123 ? -8.32 -8.133 -12.891 1 97.44 123 GLY A CA 1
ATOM 855 C C . GLY A 1 123 ? -8.516 -6.801 -13.594 1 97.44 123 GLY A C 1
ATOM 856 O O . GLY A 1 123 ? -8.266 -6.688 -14.797 1 97.44 123 GLY A O 1
ATOM 857 N N . ASP A 1 124 ? -9.023 -5.82 -12.938 1 96.31 124 ASP A N 1
ATOM 858 C CA . ASP A 1 124 ? -9.375 -4.516 -13.492 1 96.31 124 ASP A CA 1
ATOM 859 C C . ASP A 1 124 ? -8.133 -3.674 -13.75 1 96.31 124 ASP A C 1
ATOM 861 O O . ASP A 1 124 ? -7.414 -3.312 -12.82 1 96.31 124 ASP A O 1
ATOM 865 N N . PRO A 1 125 ? -7.926 -3.252 -15.008 1 95.62 125 PRO A N 1
ATOM 866 C CA . PRO A 1 125 ? -6.734 -2.461 -15.32 1 95.62 125 PRO A CA 1
ATOM 867 C C . PRO A 1 125 ? -6.684 -1.142 -14.555 1 95.62 125 PRO A C 1
ATOM 869 O O . PRO A 1 125 ? -5.598 -0.654 -14.227 1 95.62 125 PRO A O 1
ATOM 872 N N . ALA A 1 126 ? -7.805 -0.599 -14.273 1 88.38 126 ALA A N 1
ATOM 873 C CA . ALA A 1 126 ? -7.836 0.672 -13.547 1 88.38 126 ALA A 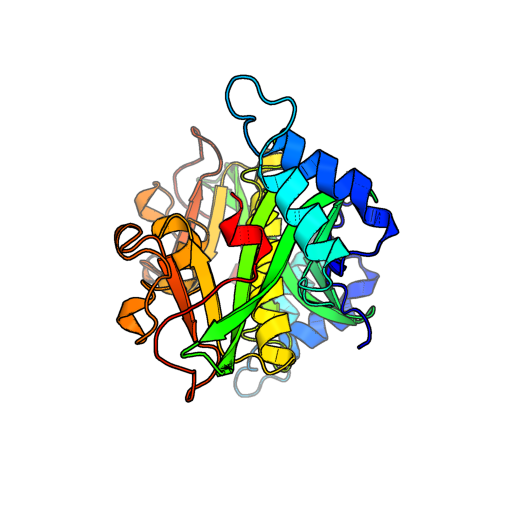CA 1
ATOM 874 C C . ALA A 1 126 ? -7.266 0.518 -12.141 1 88.38 126 ALA A C 1
ATOM 876 O O . ALA A 1 126 ? -6.609 1.427 -11.633 1 88.38 126 ALA A O 1
ATOM 877 N N . TYR A 1 127 ? -7.531 -0.661 -11.602 1 89.12 127 TYR A N 1
ATOM 878 C CA . TYR A 1 127 ? -7.047 -0.902 -10.242 1 89.12 127 TYR A CA 1
ATOM 879 C C . TYR A 1 127 ? -5.578 -1.303 -10.25 1 89.12 127 TYR A C 1
ATOM 881 O O . TYR A 1 127 ? -4.758 -0.69 -9.562 1 89.12 127 TYR A O 1
ATOM 889 N N . TYR A 1 128 ? -5.219 -2.217 -11.094 1 94.12 128 TYR A N 1
ATOM 890 C CA . TYR A 1 128 ? -3.885 -2.797 -11 1 94.12 128 TYR A CA 1
ATOM 891 C C . TYR A 1 128 ? -2.859 -1.922 -11.711 1 94.12 128 TYR A C 1
ATOM 893 O O . TYR A 1 128 ? -1.657 -2.037 -11.461 1 94.12 128 TYR A O 1
ATOM 901 N N . GLY A 1 129 ? -3.303 -1.095 -12.578 1 91.56 129 GLY A N 1
ATOM 902 C CA . GLY A 1 129 ? -2.414 -0.093 -13.148 1 91.56 129 GLY A CA 1
ATOM 903 C C . GLY A 1 129 ? -1.754 0.78 -12.094 1 91.56 129 GLY A C 1
ATOM 904 O O . GLY A 1 129 ? -0.637 1.263 -12.297 1 91.56 129 GLY A O 1
ATOM 905 N N . ARG A 1 130 ? -2.383 0.975 -10.969 1 83.69 130 ARG A N 1
ATOM 906 C CA . ARG A 1 130 ? -1.864 1.781 -9.875 1 83.69 130 ARG A CA 1
ATOM 907 C C . ARG A 1 130 ? -0.585 1.175 -9.305 1 83.69 130 ARG A C 1
ATOM 909 O O . ARG A 1 130 ? 0.207 1.869 -8.664 1 83.69 130 ARG A O 1
ATOM 916 N N . PHE A 1 131 ? -0.394 -0.101 -9.57 1 88.44 131 PHE A N 1
ATOM 917 C CA . PHE A 1 131 ? 0.771 -0.809 -9.055 1 88.44 131 PHE A CA 1
ATOM 918 C C . PHE A 1 131 ? 1.797 -1.043 -10.156 1 88.44 131 PHE A C 1
ATOM 920 O O . PHE A 1 131 ? 2.805 -1.719 -9.938 1 88.44 131 PHE A O 1
ATOM 927 N N . GLY A 1 132 ? 1.484 -0.576 -11.359 1 89.12 132 GLY A N 1
ATOM 928 C CA . GLY A 1 132 ? 2.449 -0.657 -12.445 1 89.12 132 GLY A CA 1
ATOM 929 C C . GLY A 1 132 ? 2.139 -1.758 -13.445 1 89.12 132 GLY A C 1
ATOM 930 O O . GLY A 1 132 ? 2.846 -1.919 -14.438 1 89.12 132 GLY A O 1
ATOM 931 N N . PHE A 1 133 ? 1.007 -2.436 -13.172 1 96.12 133 PHE A N 1
ATOM 932 C CA . PHE A 1 133 ? 0.649 -3.498 -14.109 1 96.12 133 PHE A CA 1
ATOM 933 C C . PHE A 1 133 ? 0.141 -2.916 -15.422 1 96.12 133 PHE A C 1
ATOM 935 O O . PHE A 1 133 ? -0.494 -1.86 -15.438 1 96.12 133 PHE A O 1
ATOM 942 N N . VAL A 1 134 ? 0.41 -3.654 -16.453 1 97.38 134 VAL A N 1
ATOM 943 C CA . VAL A 1 134 ? -0.028 -3.285 -17.797 1 97.38 134 VAL A CA 1
ATOM 944 C C . VAL A 1 134 ? -0.631 -4.5 -18.5 1 97.38 134 VAL A C 1
ATOM 946 O O . VAL A 1 134 ? -0.425 -5.637 -18.078 1 97.38 134 VAL A O 1
ATOM 949 N N . PRO A 1 135 ? -1.434 -4.254 -19.516 1 98.44 135 PRO A N 1
ATOM 950 C CA . PRO A 1 135 ? -1.836 -5.426 -20.297 1 98.44 135 PRO A CA 1
ATOM 951 C C . PRO A 1 135 ? -0.655 -6.32 -20.672 1 98.44 135 PRO A C 1
ATOM 953 O O . PRO A 1 135 ? 0.368 -5.832 -21.141 1 98.44 135 PRO A O 1
ATOM 956 N N . SER A 1 136 ? -0.783 -7.629 -20.344 1 98.75 136 SER A N 1
ATOM 957 C CA . SER A 1 136 ? 0.364 -8.523 -20.422 1 98.75 136 SER A CA 1
ATOM 958 C C . SER A 1 136 ? 0.969 -8.523 -21.828 1 98.75 136 SER A C 1
ATOM 960 O O . SER A 1 136 ? 2.182 -8.672 -21.984 1 98.75 136 SER A O 1
ATOM 962 N N . THR A 1 137 ? 0.137 -8.32 -22.812 1 98.31 137 THR A N 1
ATOM 963 C CA . THR A 1 137 ? 0.613 -8.32 -24.188 1 98.31 137 THR A CA 1
ATOM 964 C C . THR A 1 137 ? 1.586 -7.168 -24.422 1 98.31 137 THR A C 1
ATOM 966 O O . THR A 1 137 ? 2.461 -7.254 -25.297 1 98.31 137 THR A O 1
ATOM 969 N N . ASP A 1 138 ? 1.449 -6.086 -23.688 1 98.25 138 ASP A N 1
ATOM 970 C CA . ASP A 1 138 ? 2.334 -4.93 -23.828 1 98.25 138 ASP A CA 1
ATOM 971 C C . ASP A 1 138 ? 3.773 -5.301 -23.469 1 98.25 138 ASP A C 1
ATOM 973 O O . ASP A 1 138 ? 4.711 -4.59 -23.844 1 98.25 138 ASP A O 1
ATOM 977 N N . VAL A 1 139 ? 3.912 -6.402 -22.75 1 98.25 139 VAL A N 1
ATOM 978 C CA . VAL A 1 139 ? 5.262 -6.773 -22.328 1 98.25 139 VAL A CA 1
ATOM 979 C C . VAL A 1 139 ? 5.605 -8.164 -22.859 1 98.25 139 VAL A C 1
ATOM 981 O O . VAL A 1 139 ? 6.48 -8.844 -22.312 1 98.25 139 VAL A O 1
ATOM 984 N N . GLY A 1 140 ? 4.828 -8.625 -23.766 1 98.5 140 GLY A N 1
ATOM 985 C CA . GLY A 1 140 ? 5.164 -9.828 -24.516 1 98.5 140 GLY A CA 1
ATOM 986 C C . GLY A 1 140 ? 4.715 -11.102 -23.828 1 98.5 140 GLY A C 1
ATOM 987 O O . GLY A 1 140 ? 5.254 -12.18 -24.078 1 98.5 140 GLY A O 1
ATOM 988 N N . VAL A 1 141 ? 3.797 -11.047 -22.906 1 98.75 141 VAL A N 1
ATOM 989 C CA . VAL A 1 141 ? 3.279 -12.211 -22.188 1 98.75 141 VAL A CA 1
ATOM 990 C C . VAL A 1 141 ? 1.844 -12.492 -22.625 1 98.75 141 VAL A C 1
ATOM 992 O O . VAL A 1 141 ? 1.002 -11.586 -22.625 1 98.75 141 VAL A O 1
ATOM 995 N N . GLU A 1 142 ? 1.609 -13.68 -23.031 1 98.69 142 GLU A N 1
ATOM 996 C CA . GLU A 1 142 ? 0.287 -14.062 -23.516 1 98.69 142 GLU A CA 1
ATOM 997 C C . GLU A 1 142 ? -0.556 -14.68 -22.406 1 98.69 142 GLU A C 1
ATOM 999 O O . GLU A 1 142 ? -0.063 -15.5 -21.625 1 98.69 142 GLU A O 1
ATOM 1004 N N . ALA A 1 143 ? -1.776 -14.312 -22.422 1 98.38 143 ALA A N 1
ATOM 1005 C CA . ALA A 1 143 ? -2.701 -14.828 -21.422 1 98.38 143 ALA A CA 1
ATOM 1006 C C . ALA A 1 143 ? -3.014 -16.297 -21.688 1 98.38 143 ALA A C 1
ATOM 1008 O O . ALA A 1 143 ? -3.027 -16.75 -22.828 1 98.38 143 ALA A O 1
ATOM 1009 N N . PRO A 1 144 ? -3.324 -17.016 -20.625 1 96.88 144 PRO A N 1
ATOM 1010 C CA . PRO A 1 144 ? -3.84 -18.375 -20.812 1 96.88 144 PRO A CA 1
ATOM 1011 C C . PRO A 1 144 ? -5.098 -18.406 -21.688 1 96.88 144 PRO A C 1
ATOM 1013 O O . PRO A 1 144 ? -5.285 -19.344 -22.469 1 96.88 144 PRO A O 1
ATOM 1016 N N . ASP A 1 145 ? -5.938 -17.453 -21.516 1 96.88 145 ASP A N 1
ATOM 1017 C CA . ASP A 1 145 ? -7.141 -17.25 -22.328 1 96.88 145 ASP A CA 1
ATOM 1018 C C . ASP A 1 145 ? -7.117 -15.898 -23.031 1 96.88 145 ASP A C 1
ATOM 1020 O O . ASP A 1 145 ? -7.285 -14.859 -22.391 1 96.88 145 ASP A O 1
ATOM 1024 N N . PRO A 1 146 ? -6.969 -15.945 -24.312 1 96 146 PRO A N 1
ATOM 1025 C CA . PRO A 1 146 ? -6.879 -14.68 -25.047 1 96 146 PRO A CA 1
ATOM 1026 C C . PRO A 1 146 ? -8.102 -13.789 -24.844 1 96 146 PRO A C 1
ATOM 1028 O O . PRO A 1 146 ? -8.016 -12.57 -25 1 96 146 PRO A O 1
ATOM 1031 N N . ALA A 1 147 ? -9.164 -14.375 -24.453 1 97.25 147 ALA A N 1
ATOM 1032 C CA . ALA A 1 147 ? -10.398 -13.617 -24.297 1 97.25 147 ALA A CA 1
ATOM 1033 C C . ALA A 1 147 ? -10.312 -12.672 -23.094 1 97.25 147 ALA A C 1
ATOM 1035 O O . ALA A 1 147 ? -11.109 -11.742 -22.969 1 97.25 147 ALA A O 1
ATOM 1036 N N . TRP A 1 148 ? -9.383 -12.867 -22.234 1 97.44 148 TRP A N 1
ATOM 1037 C CA . TRP A 1 148 ? -9.219 -12.031 -21.062 1 97.44 148 TRP A CA 1
ATOM 1038 C C . TRP A 1 148 ? -8.75 -10.633 -21.453 1 97.44 148 TRP A C 1
ATOM 1040 O O . TRP A 1 148 ? -9 -9.664 -20.734 1 97.44 148 TRP A O 1
ATOM 1050 N N . GLY A 1 149 ? -8.062 -10.562 -22.562 1 97.38 149 GLY A N 1
ATOM 1051 C CA . GLY A 1 149 ? -7.688 -9.273 -23.109 1 97.38 149 GLY A CA 1
ATOM 1052 C C . GLY A 1 149 ? -6.891 -8.422 -22.141 1 97.38 149 GLY A C 1
ATOM 1053 O O . GLY A 1 149 ? -5.918 -8.891 -21.547 1 97.38 149 GLY A O 1
ATOM 1054 N N . VAL A 1 150 ? -7.367 -7.18 -22.016 1 97.94 150 VAL A N 1
ATOM 1055 C CA . VAL A 1 150 ? -6.59 -6.207 -21.25 1 97.94 150 VAL A CA 1
ATOM 1056 C C . VAL A 1 150 ? -6.672 -6.531 -19.766 1 97.94 150 VAL A C 1
ATOM 1058 O O . VAL A 1 150 ? -5.918 -5.977 -18.953 1 97.94 150 VAL A O 1
ATOM 1061 N N . HIS A 1 151 ? -7.527 -7.426 -19.391 1 98.56 151 HIS A N 1
ATOM 1062 C CA . HIS A 1 151 ? -7.711 -7.738 -17.969 1 98.56 151 HIS A CA 1
ATOM 1063 C C . HIS A 1 151 ? -6.609 -8.664 -17.469 1 98.56 151 HIS A C 1
ATOM 1065 O O . HIS A 1 151 ? -6.41 -8.797 -16.266 1 98.56 151 HIS A O 1
ATOM 1071 N N . PHE A 1 152 ? -6.016 -9.414 -18.391 1 98.75 152 PHE A N 1
ATOM 1072 C CA . PHE A 1 152 ? -4.809 -10.133 -18 1 98.75 152 PHE A CA 1
ATOM 1073 C C . PHE A 1 152 ? -3.59 -9.219 -18.062 1 98.75 152 PHE A C 1
ATOM 1075 O O . PHE A 1 152 ? -3.25 -8.703 -19.125 1 98.75 152 PHE A O 1
ATOM 1082 N N . GLN A 1 153 ? -2.965 -8.992 -16.922 1 98.81 153 GLN A N 1
ATOM 1083 C CA . GLN A 1 153 ? -1.937 -7.969 -16.781 1 98.81 153 GLN A CA 1
ATOM 1084 C C . GLN A 1 153 ? -0.637 -8.562 -16.25 1 98.81 153 GLN A C 1
ATOM 1086 O O . GLN A 1 153 ? -0.637 -9.664 -15.68 1 98.81 153 GLN A O 1
ATOM 1091 N N . ALA A 1 154 ? 0.428 -7.883 -16.531 1 98.81 154 ALA A N 1
ATOM 1092 C CA . ALA A 1 154 ? 1.744 -8.305 -16.062 1 98.81 154 ALA A CA 1
ATOM 1093 C C . ALA A 1 154 ? 2.578 -7.113 -15.602 1 98.81 154 ALA A C 1
ATOM 1095 O O . ALA A 1 154 ? 2.332 -5.98 -16.016 1 98.81 154 ALA A O 1
ATOM 1096 N N . LEU A 1 155 ? 3.486 -7.367 -14.727 1 97.75 155 LEU A N 1
ATOM 1097 C CA . LEU A 1 155 ? 4.473 -6.406 -14.234 1 97.75 155 LEU A CA 1
ATOM 1098 C C . LEU A 1 155 ? 5.879 -6.988 -14.312 1 97.75 155 LEU A C 1
ATOM 1100 O O . LEU A 1 155 ? 6.25 -7.832 -13.492 1 97.75 155 LEU A O 1
ATOM 1104 N N . PRO A 1 156 ? 6.629 -6.598 -15.328 1 98.19 156 PRO A N 1
ATOM 1105 C CA . PRO A 1 156 ? 8.039 -6.984 -15.32 1 98.19 156 PRO A CA 1
ATOM 1106 C C . PRO A 1 156 ? 8.805 -6.391 -14.141 1 98.19 156 PRO A C 1
ATOM 1108 O O . PRO A 1 156 ? 8.648 -5.211 -13.828 1 98.19 156 PRO A O 1
ATOM 1111 N N . LEU A 1 157 ? 9.609 -7.203 -13.492 1 95.44 157 LEU A N 1
ATOM 1112 C CA . LEU A 1 157 ? 10.391 -6.746 -12.352 1 95.44 157 LEU A CA 1
ATOM 1113 C C . LEU A 1 157 ? 11.875 -6.684 -12.695 1 95.44 157 LEU A C 1
ATOM 1115 O O . LEU A 1 157 ? 12.688 -6.254 -11.875 1 95.44 157 LEU A O 1
ATOM 1119 N N . ALA A 1 158 ? 12.164 -7.18 -13.82 1 94.69 158 ALA A N 1
ATOM 1120 C CA . ALA A 1 158 ? 13.531 -7.164 -14.344 1 94.69 158 ALA A CA 1
ATOM 1121 C C . ALA A 1 158 ? 13.547 -6.766 -15.82 1 94.69 158 ALA A C 1
ATOM 1123 O O . ALA A 1 158 ? 12.562 -6.953 -16.531 1 94.69 158 ALA A O 1
ATOM 1124 N N . THR A 1 159 ? 14.664 -6.176 -16.172 1 92.94 159 THR A N 1
ATOM 1125 C CA . THR A 1 159 ? 14.828 -5.801 -17.578 1 92.94 159 THR A CA 1
ATOM 1126 C C . THR A 1 159 ? 14.672 -7.016 -18.484 1 92.94 159 THR A C 1
ATOM 1128 O O . THR A 1 159 ? 14.008 -6.938 -19.516 1 92.94 159 THR A O 1
ATOM 1131 N N . ASP A 1 160 ? 15.219 -8.055 -18.016 1 95 160 ASP A N 1
ATOM 1132 C CA . ASP A 1 160 ? 15.125 -9.289 -18.797 1 95 160 ASP A CA 1
ATOM 1133 C C . ASP A 1 160 ? 14.023 -10.195 -18.266 1 95 160 ASP A C 1
ATOM 1135 O O . ASP A 1 160 ? 14.289 -11.289 -17.766 1 95 160 ASP A O 1
ATOM 1139 N N . HIS A 1 161 ? 12.844 -9.867 -18.469 1 97.38 161 HIS A N 1
ATOM 1140 C CA . HIS A 1 161 ? 11.719 -10.695 -18.047 1 97.38 161 HIS A CA 1
ATOM 1141 C C . HIS A 1 161 ? 11.312 -11.672 -19.141 1 97.38 161 HIS A C 1
ATOM 1143 O O . HIS A 1 161 ? 11.547 -11.414 -20.328 1 97.38 161 HIS A O 1
ATOM 1149 N N . PRO A 1 162 ? 10.734 -12.805 -18.766 1 98.12 162 PRO A N 1
ATOM 1150 C CA . PRO A 1 162 ? 10.359 -13.789 -19.781 1 98.12 162 PRO A CA 1
ATOM 1151 C C . PRO A 1 162 ? 9.164 -13.336 -20.625 1 98.12 162 PRO A C 1
ATOM 1153 O O . PRO A 1 162 ? 8.344 -12.547 -20.156 1 98.12 162 PRO A O 1
ATOM 1156 N N . ARG A 1 163 ? 9.148 -13.828 -21.844 1 98.31 163 ARG A N 1
ATOM 1157 C CA . ARG A 1 163 ? 8.094 -13.562 -22.797 1 98.31 163 ARG A CA 1
ATOM 1158 C C . ARG A 1 163 ? 7.5 -14.859 -23.344 1 98.31 163 ARG A C 1
ATOM 1160 O O . ARG A 1 163 ? 8.172 -15.898 -23.344 1 98.31 163 ARG A O 1
ATOM 1167 N N . GLY A 1 164 ? 6.246 -14.711 -23.703 1 98.69 164 GLY A N 1
ATOM 1168 C CA . GLY A 1 164 ? 5.551 -15.891 -24.203 1 98.69 164 GLY A CA 1
ATOM 1169 C C . GLY A 1 164 ? 4.301 -16.219 -23.422 1 98.69 164 GLY A C 1
ATOM 1170 O O . GLY A 1 164 ? 3.814 -15.398 -22.641 1 98.69 164 GLY A O 1
ATOM 1171 N N . PRO A 1 165 ? 3.74 -17.438 -23.719 1 98.75 165 PRO A N 1
ATOM 1172 C CA . PRO A 1 165 ? 2.49 -17.812 -23.047 1 98.75 165 PRO A CA 1
ATOM 1173 C C . PRO A 1 165 ? 2.674 -18.047 -21.562 1 98.75 165 PRO A C 1
ATOM 1175 O O . PRO A 1 165 ? 3.621 -18.719 -21.156 1 98.75 165 PRO A O 1
ATOM 1178 N N . PHE A 1 166 ? 1.842 -17.484 -20.781 1 98.69 166 PHE A N 1
ATOM 1179 C CA . PHE A 1 166 ? 1.818 -17.719 -19.344 1 98.69 166 PHE A CA 1
ATOM 1180 C C . PHE A 1 166 ? 0.902 -18.875 -19 1 98.69 166 PHE A C 1
ATOM 1182 O O . PHE A 1 166 ? -0.18 -19.016 -19.578 1 98.69 166 PHE A O 1
ATOM 1189 N N . THR A 1 167 ? 1.313 -19.656 -18.078 1 98 167 THR A N 1
ATOM 1190 C CA . THR A 1 167 ? 0.482 -20.75 -17.578 1 98 167 THR A CA 1
ATOM 1191 C C . THR A 1 167 ? 0.432 -20.734 -16.062 1 98 167 THR A C 1
ATOM 1193 O O . THR A 1 167 ? 1.465 -20.609 -15.398 1 98 167 THR A O 1
ATOM 1196 N N . TYR A 1 168 ? -0.786 -20.875 -15.539 1 97.94 168 TYR A N 1
ATOM 1197 C CA . TYR A 1 168 ? -0.986 -21.047 -14.102 1 97.94 168 TYR A CA 1
ATOM 1198 C C . TYR A 1 168 ? -0.753 -22.484 -13.688 1 97.94 168 TYR A C 1
ATOM 1200 O O . TYR A 1 168 ? -0.699 -23.391 -14.531 1 97.94 168 TYR A O 1
ATOM 1208 N N . PRO A 1 169 ? -0.636 -22.719 -12.406 1 97.38 169 PRO A N 1
ATOM 1209 C CA . PRO A 1 169 ? -0.602 -24.109 -11.945 1 97.38 169 PRO A CA 1
ATOM 1210 C C . PRO A 1 169 ? -1.923 -24.844 -12.18 1 97.38 169 PRO A C 1
ATOM 1212 O O . PRO A 1 169 ? -2.951 -24.203 -12.422 1 97.38 169 PRO A O 1
ATOM 1215 N N . PRO A 1 170 ? -1.877 -26.078 -12.023 1 95.75 170 PRO A N 1
ATOM 1216 C CA . PRO A 1 170 ? -2.992 -26.938 -12.406 1 95.75 170 PRO A CA 1
ATOM 1217 C C . PRO A 1 170 ? -4.285 -26.594 -11.672 1 95.75 170 PRO A C 1
ATOM 1219 O O . PRO A 1 170 ? -5.367 -26.656 -12.258 1 95.75 170 PRO A O 1
ATOM 1222 N N . PRO A 1 171 ? -4.262 -26.141 -10.43 1 95.81 171 PRO A N 1
ATOM 1223 C CA . PRO A 1 171 ? -5.531 -25.891 -9.742 1 95.81 171 PRO A CA 1
ATOM 1224 C C . PRO A 1 171 ? -6.355 -24.797 -10.438 1 95.81 171 PRO A C 1
ATOM 1226 O O . PRO A 1 171 ? -7.582 -24.766 -10.281 1 95.81 171 PRO A O 1
ATOM 1229 N N . PHE A 1 172 ? -5.742 -23.906 -11.18 1 95.5 172 PHE A N 1
ATOM 1230 C CA . PHE A 1 172 ? -6.469 -22.844 -11.867 1 95.5 172 PHE A CA 1
ATOM 1231 C C . PHE A 1 172 ? -7.273 -23.422 -13.031 1 95.5 172 PHE A C 1
ATOM 1233 O O . PHE A 1 172 ? -8.227 -22.781 -13.5 1 95.5 172 PHE A O 1
ATOM 1240 N N . SER A 1 173 ? -6.844 -24.469 -13.555 1 87.38 173 SER A N 1
ATOM 1241 C CA . SER A 1 173 ? -7.52 -25.094 -14.688 1 87.38 173 SER A CA 1
ATOM 1242 C C . SER A 1 173 ? -8.805 -25.797 -14.25 1 87.38 173 SER A C 1
ATOM 1244 O O . SER A 1 173 ? -9.641 -26.141 -15.078 1 87.38 173 SER A O 1
ATOM 1246 N N . ALA A 1 174 ? -9.023 -25.953 -12.945 1 78.25 174 ALA A N 1
ATOM 1247 C CA . ALA A 1 174 ? -10.18 -26.672 -12.422 1 78.25 174 ALA A CA 1
ATOM 1248 C C . ALA A 1 174 ? -11.297 -25.703 -12.023 1 78.25 174 ALA A C 1
ATOM 1250 O O . ALA A 1 174 ? -12.32 -26.125 -11.477 1 78.25 174 ALA A O 1
ATOM 1251 N N . LEU A 1 175 ? -11.055 -24.531 -12.375 1 75.25 175 LEU A N 1
ATOM 1252 C CA . LEU A 1 175 ? -12.039 -23.547 -11.938 1 75.25 175 LEU A CA 1
ATOM 1253 C C . LEU A 1 175 ? -13.227 -23.484 -12.898 1 75.25 175 LEU A C 1
ATOM 1255 O O . LEU A 1 175 ? -13.07 -23.766 -14.094 1 75.25 175 LEU A O 1
ATOM 1259 N N . MET B 1 1 ? 14 -18 4.703 1 35 1 MET B N 1
ATOM 1260 C CA . MET B 1 1 ? 14 -16.578 4.379 1 35 1 MET B CA 1
ATOM 1261 C C . MET B 1 1 ? 13.305 -15.766 5.473 1 35 1 MET B C 1
ATOM 1263 O O . MET B 1 1 ? 12.211 -16.125 5.918 1 35 1 MET B O 1
ATOM 1267 N N . ASP B 1 2 ? 13.891 -15.164 6.34 1 47.28 2 ASP B N 1
ATOM 1268 C CA . ASP B 1 2 ? 13.359 -14.469 7.512 1 47.28 2 ASP B CA 1
ATOM 1269 C C . ASP B 1 2 ? 12.133 -13.633 7.148 1 47.28 2 ASP B C 1
ATOM 1271 O O . ASP B 1 2 ? 12.18 -12.828 6.219 1 47.28 2 ASP B O 1
ATOM 1275 N N . ASP B 1 3 ? 10.984 -14.172 7.441 1 58.59 3 ASP B N 1
ATOM 1276 C CA . ASP B 1 3 ? 9.656 -13.75 7.004 1 58.59 3 ASP B CA 1
ATOM 1277 C C . ASP B 1 3 ? 9.461 -12.25 7.211 1 58.59 3 ASP B C 1
ATOM 1279 O O . ASP B 1 3 ? 9.539 -11.758 8.344 1 58.59 3 ASP B O 1
ATOM 1283 N N . VAL B 1 4 ? 9.828 -11.523 6.219 1 64.56 4 VAL B N 1
ATOM 1284 C CA . VAL B 1 4 ? 9.797 -10.07 6.379 1 64.56 4 VAL B CA 1
ATOM 1285 C C . VAL B 1 4 ? 8.359 -9.602 6.602 1 64.56 4 VAL B C 1
ATOM 1287 O O . VAL B 1 4 ? 7.453 -9.969 5.848 1 64.56 4 VAL B O 1
ATOM 1290 N N . THR B 1 5 ? 8.172 -9.258 7.871 1 87.94 5 THR B N 1
ATOM 1291 C CA . THR B 1 5 ? 6.914 -8.688 8.352 1 87.94 5 THR B CA 1
ATOM 1292 C C . THR B 1 5 ? 6.945 -7.168 8.289 1 87.94 5 THR B C 1
ATOM 1294 O O . THR B 1 5 ? 7.883 -6.539 8.781 1 87.94 5 THR B O 1
ATOM 1297 N N . LEU B 1 6 ? 6.121 -6.699 7.473 1 91.75 6 LEU B N 1
ATOM 1298 C CA . LEU B 1 6 ? 5.934 -5.254 7.449 1 91.75 6 LEU B CA 1
ATOM 1299 C C . LEU B 1 6 ? 4.848 -4.828 8.43 1 91.75 6 LEU B C 1
ATOM 1301 O O . LEU B 1 6 ? 3.709 -5.301 8.344 1 91.75 6 LEU B O 1
ATOM 1305 N N . MET B 1 7 ? 5.301 -4.047 9.375 1 93.62 7 MET B N 1
ATOM 1306 C CA . MET B 1 7 ? 4.355 -3.543 10.367 1 93.62 7 MET B CA 1
ATOM 1307 C C . MET B 1 7 ? 4.141 -2.043 10.203 1 93.62 7 MET B C 1
ATOM 1309 O O . MET B 1 7 ? 5.098 -1.271 10.195 1 93.62 7 MET B O 1
ATOM 1313 N N . LEU B 1 8 ? 2.957 -1.628 9.953 1 94.5 8 LEU B N 1
ATOM 1314 C CA . LEU B 1 8 ? 2.562 -0.224 9.938 1 94.5 8 LEU B CA 1
ATOM 1315 C C . LEU B 1 8 ? 1.828 0.147 11.227 1 94.5 8 LEU B C 1
ATOM 1317 O O . LEU B 1 8 ? 0.805 -0.457 11.555 1 94.5 8 LEU B O 1
ATOM 1321 N N . ARG B 1 9 ? 2.355 1.064 11.914 1 94.81 9 ARG B N 1
ATOM 1322 C CA . ARG B 1 9 ? 1.766 1.439 13.195 1 94.81 9 ARG B CA 1
ATOM 1323 C C . ARG B 1 9 ? 1.938 2.93 13.461 1 94.81 9 ARG B C 1
ATOM 1325 O O . ARG B 1 9 ? 2.812 3.574 12.875 1 94.81 9 ARG B O 1
ATOM 1332 N N . PRO B 1 10 ? 1.126 3.498 14.344 1 95.88 10 PRO B N 1
ATOM 1333 C CA . PRO B 1 10 ? 1.365 4.883 14.758 1 95.88 10 PRO B CA 1
ATOM 1334 C C . PRO B 1 10 ? 2.754 5.086 15.359 1 95.88 10 PRO B C 1
ATOM 1336 O O . PRO B 1 10 ? 3.273 4.199 16.047 1 95.88 10 PRO B O 1
ATOM 1339 N N . GLU B 1 11 ? 3.314 6.223 15.047 1 96.62 11 GLU B N 1
ATOM 1340 C CA . GLU B 1 11 ? 4.586 6.57 15.68 1 96.62 11 GLU B CA 1
ATOM 1341 C C . GLU B 1 11 ? 4.418 6.785 17.172 1 96.62 11 GLU B C 1
ATOM 1343 O O . GLU B 1 11 ? 3.34 7.172 17.641 1 96.62 11 GLU B O 1
ATOM 1348 N N . THR B 1 12 ? 5.434 6.539 17.922 1 94.12 12 THR B N 1
ATOM 1349 C CA . THR B 1 12 ? 5.531 6.871 19.344 1 94.12 12 THR B CA 1
ATOM 1350 C C . THR B 1 12 ? 6.707 7.809 19.594 1 94.12 12 THR B C 1
ATOM 1352 O O . THR B 1 12 ? 7.594 7.945 18.75 1 94.12 12 THR B O 1
ATOM 1355 N N . PRO B 1 13 ? 6.719 8.414 20.688 1 92.81 13 PRO B N 1
ATOM 1356 C CA . PRO B 1 13 ? 7.848 9.289 21 1 92.81 13 PRO B CA 1
ATOM 1357 C C . PRO B 1 13 ? 9.195 8.57 20.938 1 92.81 13 PRO B C 1
ATOM 1359 O O . PRO B 1 13 ? 10.203 9.18 20.578 1 92.81 13 PRO B O 1
ATOM 1362 N N . GLY B 1 14 ? 9.18 7.344 21.203 1 95.12 14 GLY B N 1
ATOM 1363 C CA . GLY B 1 14 ? 10.406 6.559 21.156 1 95.12 14 GLY B CA 1
ATOM 1364 C C . GLY B 1 14 ? 10.93 6.371 19.75 1 95.12 14 GLY B C 1
ATOM 1365 O O . GLY B 1 14 ? 12.078 5.961 19.562 1 95.12 14 GLY B O 1
ATOM 1366 N N . ASP B 1 15 ? 10.148 6.77 18.781 1 97.44 15 ASP B N 1
ATOM 1367 C CA . ASP B 1 15 ? 10.531 6.578 17.391 1 97.44 15 ASP B CA 1
ATOM 1368 C C . ASP B 1 15 ? 11.281 7.797 16.859 1 97.44 15 ASP B C 1
ATOM 1370 O O . ASP B 1 15 ? 11.758 7.785 15.719 1 97.44 15 ASP B O 1
ATOM 1374 N N . ALA B 1 16 ? 11.406 8.844 17.641 1 97.5 16 ALA B N 1
ATOM 1375 C CA . ALA B 1 16 ? 11.844 10.141 17.141 1 97.5 16 ALA B CA 1
ATOM 1376 C C . ALA B 1 16 ? 13.188 10.016 16.406 1 97.5 16 ALA B C 1
ATOM 1378 O O . ALA B 1 16 ? 13.336 10.508 15.297 1 97.5 16 ALA B O 1
ATOM 1379 N N . GLU B 1 17 ? 14.117 9.336 17 1 98.06 17 GLU B N 1
ATOM 1380 C CA . GLU B 1 17 ? 15.445 9.25 16.391 1 98.06 17 GLU B CA 1
ATOM 1381 C C . GLU B 1 17 ? 15.414 8.406 15.117 1 98.06 17 GLU B C 1
ATOM 1383 O O . GLU B 1 17 ? 16.078 8.734 14.125 1 98.06 17 GLU B O 1
ATOM 1388 N N . ALA B 1 18 ? 14.727 7.285 15.18 1 98.44 18 ALA B N 1
ATOM 1389 C CA . ALA B 1 18 ? 14.609 6.434 14 1 98.44 18 ALA B CA 1
ATOM 1390 C C . ALA B 1 18 ? 13.922 7.176 12.859 1 98.44 18 ALA B C 1
ATOM 1392 O O . ALA B 1 18 ? 14.297 7.023 11.695 1 98.44 18 ALA B O 1
ATOM 1393 N N . VAL B 1 19 ? 12.93 7.961 13.188 1 98.5 19 VAL B N 1
ATOM 1394 C CA . VAL B 1 19 ? 12.211 8.766 12.203 1 98.5 19 VAL B CA 1
ATOM 1395 C C . VAL B 1 19 ? 13.148 9.812 11.602 1 98.5 19 VAL B C 1
ATOM 1397 O O . VAL B 1 19 ? 13.18 10 10.391 1 98.5 19 VAL B O 1
ATOM 1400 N N . ALA B 1 20 ? 13.938 10.438 12.445 1 98.31 20 ALA B N 1
ATOM 1401 C CA . ALA B 1 20 ? 14.922 11.398 11.953 1 98.31 20 ALA B CA 1
ATOM 1402 C C . ALA B 1 20 ? 15.906 10.742 11 1 98.31 20 ALA B C 1
ATOM 1404 O O . ALA B 1 20 ? 16.25 11.305 9.953 1 98.31 20 ALA B O 1
ATOM 1405 N N . ALA B 1 21 ? 16.328 9.57 11.352 1 98.12 21 ALA B N 1
ATOM 1406 C CA . ALA B 1 21 ? 17.266 8.828 10.516 1 98.12 21 ALA B CA 1
ATOM 1407 C C . ALA B 1 21 ? 16.672 8.523 9.148 1 98.12 21 ALA B C 1
ATOM 1409 O O . ALA B 1 21 ? 17.359 8.609 8.125 1 98.12 21 ALA B O 1
ATOM 1410 N N . VAL B 1 22 ? 15.406 8.164 9.117 1 98.19 22 VAL B N 1
ATOM 1411 C CA . VAL B 1 22 ? 14.711 7.891 7.867 1 98.19 22 VAL B CA 1
ATOM 1412 C C . VAL B 1 22 ? 14.734 9.133 6.98 1 98.19 22 VAL B C 1
ATOM 1414 O O . VAL B 1 22 ? 15.117 9.062 5.809 1 98.19 22 VAL B O 1
ATOM 1417 N N . HIS B 1 23 ? 14.352 10.258 7.539 1 98.06 23 HIS B N 1
ATOM 1418 C CA . HIS B 1 23 ? 14.242 11.469 6.73 1 98.06 23 HIS B CA 1
ATOM 1419 C C . HIS B 1 23 ? 15.625 12 6.348 1 98.06 23 HIS B C 1
ATOM 1421 O O . HIS B 1 23 ? 15.797 12.562 5.266 1 98.06 23 HIS B O 1
ATOM 1427 N N . ARG B 1 24 ? 16.609 11.797 7.266 1 97.5 24 ARG B N 1
ATOM 1428 C CA . ARG B 1 24 ? 17.984 12.18 6.941 1 97.5 24 ARG B CA 1
ATOM 1429 C C . ARG B 1 24 ? 18.484 11.406 5.73 1 97.5 24 ARG B C 1
ATOM 1431 O O . ARG B 1 24 ? 19.203 11.961 4.887 1 97.5 24 ARG B O 1
ATOM 1438 N N . ALA B 1 25 ? 18.125 10.172 5.617 1 96.75 25 ALA B N 1
ATOM 1439 C CA . ALA B 1 25 ? 18.578 9.312 4.527 1 96.75 25 ALA B CA 1
ATOM 1440 C C . ALA B 1 25 ? 17.75 9.562 3.264 1 96.75 25 ALA B C 1
ATOM 1442 O O . ALA B 1 25 ? 18.266 9.422 2.148 1 96.75 25 ALA B O 1
ATOM 1443 N N . ALA B 1 26 ? 16.531 9.922 3.41 1 95 26 ALA B N 1
ATOM 1444 C CA . ALA B 1 26 ? 15.586 9.969 2.301 1 95 26 ALA B CA 1
ATOM 1445 C C . ALA B 1 26 ? 15.648 11.312 1.579 1 95 26 ALA B C 1
ATOM 1447 O O . ALA B 1 26 ? 15.281 11.414 0.407 1 95 26 ALA B O 1
ATOM 1448 N N . PHE B 1 27 ? 16.062 12.336 2.266 1 95.69 27 PHE B N 1
ATOM 1449 C CA . PHE B 1 27 ? 16.016 13.672 1.693 1 95.69 27 PHE B CA 1
ATOM 1450 C C . PHE B 1 27 ? 17.406 14.305 1.686 1 95.69 27 PHE B C 1
ATOM 1452 O O . PHE B 1 27 ? 18.203 14.086 2.605 1 95.69 27 PHE B O 1
ATOM 1459 N N . PRO B 1 28 ? 17.594 15.086 0.766 1 93.06 28 PRO B N 1
ATOM 1460 C CA . PRO B 1 28 ? 18.891 15.766 0.727 1 93.06 28 PRO B CA 1
ATOM 1461 C C . PRO B 1 28 ? 18.953 16.969 1.678 1 93.06 28 PRO B C 1
ATOM 1463 O O . PRO B 1 28 ? 17.953 17.656 1.862 1 93.06 28 PRO B O 1
ATOM 1466 N N . ALA B 1 29 ? 20.141 17.203 2.189 1 92.75 29 ALA B N 1
ATOM 1467 C CA . ALA B 1 29 ? 20.375 18.422 2.963 1 92.75 29 ALA B CA 1
ATOM 1468 C C . ALA B 1 29 ? 20.688 19.609 2.045 1 92.75 29 ALA B C 1
ATOM 1470 O O . ALA B 1 29 ? 21.469 19.484 1.103 1 92.75 29 ALA B O 1
ATOM 1471 N N . PRO B 1 30 ? 20.047 20.688 2.352 1 90 30 PRO B N 1
ATOM 1472 C CA . PRO B 1 30 ? 20.438 21.875 1.596 1 90 30 PRO B CA 1
ATOM 1473 C C . PRO B 1 30 ? 21.922 22.219 1.766 1 90 30 PRO B C 1
ATOM 1475 O O . PRO B 1 30 ? 22.547 21.781 2.73 1 90 30 PRO B O 1
ATOM 1478 N N . GLU B 1 31 ? 22.422 22.906 0.778 1 90.44 31 GLU B N 1
ATOM 1479 C CA . GLU B 1 31 ? 23.828 23.312 0.841 1 90.44 31 GLU B CA 1
ATOM 1480 C C . GLU B 1 31 ? 24.125 24.047 2.141 1 90.44 31 GLU B C 1
ATOM 1482 O O . GLU B 1 31 ? 23.422 25 2.5 1 90.44 31 GLU B O 1
ATOM 1487 N N . GLY B 1 32 ? 25.109 23.594 2.768 1 90.31 32 GLY B N 1
ATOM 1488 C CA . GLY B 1 32 ? 25.547 24.281 3.975 1 90.31 32 GLY B CA 1
ATOM 1489 C C . GLY B 1 32 ? 24.812 23.828 5.223 1 90.31 32 GLY B C 1
ATOM 1490 O O . GLY B 1 32 ? 25.156 24.234 6.332 1 90.31 32 GLY B O 1
ATOM 1491 N N . ALA B 1 33 ? 23.75 23.016 5.016 1 89.5 33 ALA B N 1
ATOM 1492 C CA . ALA B 1 33 ? 22.984 22.547 6.164 1 89.5 33 ALA B CA 1
ATOM 1493 C C . ALA B 1 33 ? 23.453 21.156 6.59 1 89.5 33 ALA B C 1
ATOM 1495 O O . ALA B 1 33 ? 23.922 20.375 5.766 1 89.5 33 ALA B O 1
ATOM 1496 N N . GLU B 1 34 ? 23.328 20.891 7.777 1 89.5 34 GLU B N 1
ATOM 1497 C CA . GLU B 1 34 ? 23.766 19.609 8.328 1 89.5 34 GLU B CA 1
ATOM 1498 C C . GLU B 1 34 ? 22.703 18.531 8.117 1 89.5 34 GLU B C 1
ATOM 1500 O O . GLU B 1 34 ? 23.016 17.344 8.016 1 89.5 34 GLU B O 1
ATOM 1505 N N . GLU B 1 35 ? 21.391 19.062 8.094 1 94 35 GLU B N 1
ATOM 1506 C CA . GLU B 1 35 ? 20.266 18.125 8.008 1 94 35 GLU B CA 1
ATOM 1507 C C . GLU B 1 35 ? 19.25 18.594 6.961 1 94 35 GLU B C 1
ATOM 1509 O O . GLU B 1 35 ? 19.109 19.781 6.703 1 94 35 GLU B O 1
ATOM 1514 N N . PRO B 1 36 ? 18.641 17.547 6.359 1 95.81 36 PRO B N 1
ATOM 1515 C CA . PRO B 1 36 ? 17.5 17.938 5.527 1 95.81 36 PRO B CA 1
ATOM 1516 C C . PRO B 1 36 ? 16.438 18.719 6.305 1 95.81 36 PRO B C 1
ATOM 1518 O O . PRO B 1 36 ? 16.266 18.5 7.504 1 95.81 36 PRO B O 1
ATOM 1521 N N . VAL B 1 37 ? 15.727 19.578 5.68 1 96.06 37 VAL B N 1
ATOM 1522 C CA . VAL B 1 37 ? 14.719 20.422 6.309 1 96.06 37 VAL B CA 1
ATOM 1523 C C . VAL B 1 37 ? 13.625 19.562 6.926 1 96.06 37 VAL B C 1
ATOM 1525 O O . VAL B 1 37 ? 13.023 19.938 7.934 1 96.06 37 VAL B O 1
ATOM 1528 N N . GLU B 1 38 ? 13.352 18.375 6.344 1 97.44 38 GLU B N 1
ATOM 1529 C CA . GLU B 1 38 ? 12.281 17.484 6.773 1 97.44 38 GLU B CA 1
ATOM 1530 C C . GLU B 1 38 ? 12.516 17 8.203 1 97.44 38 GLU B C 1
ATOM 1532 O O . GLU B 1 38 ? 11.562 16.781 8.953 1 97.44 38 GLU B O 1
ATOM 1537 N N . VAL B 1 39 ? 13.781 16.828 8.578 1 97.38 39 VAL B N 1
ATOM 1538 C CA . VAL B 1 39 ? 14.086 16.359 9.922 1 97.38 39 VAL B CA 1
ATOM 1539 C C . VAL B 1 39 ? 13.602 17.375 10.953 1 97.38 39 VAL B C 1
ATOM 1541 O O . VAL B 1 39 ? 12.875 17.031 11.883 1 97.38 39 VAL B O 1
ATOM 1544 N N . GLY B 1 40 ? 13.984 18.609 10.742 1 96.25 40 GLY B N 1
ATOM 1545 C CA . GLY B 1 40 ? 13.555 19.672 11.625 1 96.25 40 GLY B CA 1
ATOM 1546 C C . GLY B 1 40 ? 12.055 19.906 11.586 1 96.25 40 GLY B C 1
ATOM 1547 O O . GLY B 1 40 ? 11.445 20.203 12.617 1 96.25 40 GLY B O 1
ATOM 1548 N N . LEU B 1 41 ? 11.5 19.75 10.391 1 97.69 41 LEU B N 1
ATOM 1549 C CA . LEU B 1 41 ? 10.062 19.938 10.234 1 97.69 41 LEU B CA 1
ATOM 1550 C C . LEU B 1 41 ? 9.289 18.938 11.094 1 97.69 41 LEU B C 1
ATOM 1552 O O . LEU B 1 41 ? 8.391 19.312 11.852 1 97.69 41 LEU B O 1
ATOM 1556 N N . VAL B 1 42 ? 9.594 17.688 10.992 1 98.12 42 VAL B N 1
ATOM 1557 C CA . VAL B 1 42 ? 8.883 16.641 11.734 1 98.12 42 VAL B CA 1
ATOM 1558 C C . VAL B 1 42 ? 9.039 16.875 13.234 1 98.12 42 VAL B C 1
ATOM 1560 O O . VAL B 1 42 ? 8.078 16.75 13.992 1 98.12 42 VAL B O 1
ATOM 1563 N N . ASP B 1 43 ? 10.242 17.266 13.625 1 96.69 43 ASP B N 1
ATOM 1564 C CA . ASP B 1 43 ? 10.484 17.547 15.039 1 96.69 43 ASP B CA 1
ATOM 1565 C C . ASP B 1 43 ? 9.625 18.719 15.516 1 96.69 43 ASP B C 1
ATOM 1567 O O . ASP B 1 43 ? 9.031 18.656 16.594 1 96.69 43 ASP B O 1
ATOM 1571 N N . ALA B 1 44 ? 9.555 19.719 14.75 1 97.31 44 ALA B N 1
ATOM 1572 C CA . ALA B 1 44 ? 8.766 20.906 15.094 1 97.31 44 ALA B CA 1
ATOM 1573 C C . ALA B 1 44 ? 7.281 20.578 15.156 1 97.31 44 ALA B C 1
ATOM 1575 O O . ALA B 1 44 ? 6.574 21.047 16.062 1 97.31 44 ALA B O 1
ATOM 1576 N N . LEU B 1 45 ? 6.809 19.812 14.211 1 97.88 45 LEU B N 1
ATOM 1577 C CA . LEU B 1 45 ? 5.41 19.391 14.219 1 97.88 45 LEU B CA 1
ATOM 1578 C C . LEU B 1 45 ? 5.094 18.578 15.469 1 97.88 45 LEU B C 1
ATOM 1580 O O . LEU B 1 45 ? 4.059 18.781 16.109 1 97.88 45 LEU B O 1
ATOM 1584 N N . ARG B 1 46 ? 6 17.672 15.758 1 96.88 46 ARG B N 1
ATOM 1585 C CA . ARG B 1 46 ? 5.828 16.812 16.922 1 96.88 46 ARG B CA 1
ATOM 1586 C C . ARG B 1 46 ? 5.816 17.625 18.203 1 96.88 46 ARG B C 1
ATOM 1588 O O . ARG B 1 46 ? 4.898 17.5 19.016 1 96.88 46 ARG B O 1
ATOM 1595 N N . SER B 1 47 ? 6.785 18.469 18.359 1 95.69 47 SER B N 1
ATOM 1596 C CA . SER B 1 47 ? 6.926 19.25 19.594 1 95.69 47 SER B CA 1
ATOM 1597 C C . SER B 1 47 ? 5.793 20.25 19.75 1 95.69 47 SER B C 1
ATOM 1599 O O . SER B 1 47 ? 5.379 20.562 20.875 1 95.69 47 SER B O 1
ATOM 1601 N N . GLY B 1 48 ? 5.309 20.688 18.672 1 96.06 48 GLY B N 1
ATOM 1602 C CA . GLY B 1 48 ? 4.238 21.672 18.688 1 96.06 48 GLY B CA 1
ATOM 1603 C C . GLY B 1 48 ? 2.859 21.047 18.812 1 96.06 48 GLY B C 1
ATOM 1604 O O . GLY B 1 48 ? 1.856 21.766 18.891 1 96.06 48 GLY B O 1
ATOM 1605 N N . GLY B 1 49 ? 2.789 19.75 18.766 1 96.38 49 GLY B N 1
ATOM 1606 C CA . GLY B 1 49 ? 1.518 19.062 18.906 1 96.38 49 GLY B CA 1
ATOM 1607 C C . GLY B 1 49 ? 0.672 19.109 17.656 1 96.38 49 GLY B C 1
ATOM 1608 O O . GLY B 1 49 ? -0.557 19.047 17.719 1 96.38 49 GLY B O 1
ATOM 1609 N N . HIS B 1 50 ? 1.328 19.219 16.484 1 97.12 50 HIS B N 1
ATOM 1610 C CA . HIS B 1 50 ? 0.593 19.391 15.234 1 97.12 50 HIS B CA 1
ATOM 1611 C C . HIS B 1 50 ? 0.391 18.047 14.531 1 97.12 50 HIS B C 1
ATOM 1613 O O . HIS B 1 50 ? -0.415 17.953 13.602 1 97.12 50 HIS B O 1
ATOM 1619 N N . LEU B 1 51 ? 1.169 17.062 14.93 1 98.06 51 LEU B N 1
ATOM 1620 C CA . LEU B 1 51 ? 0.999 15.75 14.312 1 98.06 51 LEU B CA 1
ATOM 1621 C C . LEU B 1 51 ? -0.297 15.102 14.781 1 98.06 51 LEU B C 1
ATOM 1623 O O . LEU B 1 51 ? -0.67 15.219 15.953 1 98.06 51 LEU B O 1
ATOM 1627 N N . ILE B 1 52 ? -0.922 14.461 13.859 1 97.44 52 ILE B N 1
ATOM 1628 C CA . ILE B 1 52 ? -2.152 13.758 14.211 1 97.44 52 ILE B CA 1
ATOM 1629 C C . ILE B 1 52 ? -1.821 12.344 14.68 1 97.44 52 ILE B C 1
ATOM 1631 O O . ILE B 1 52 ? -1.345 11.516 13.898 1 97.44 52 ILE B O 1
ATOM 1635 N N . ASP B 1 53 ? -2.189 12.148 15.914 1 92.88 53 ASP B N 1
ATOM 1636 C CA . ASP B 1 53 ? -1.993 10.812 16.484 1 92.88 53 ASP B CA 1
ATOM 1637 C C . ASP B 1 53 ? -2.809 9.766 15.727 1 92.88 53 ASP B C 1
ATOM 1639 O O . ASP B 1 53 ? -3.971 10 15.391 1 92.88 53 ASP B O 1
ATOM 1643 N N . GLY B 1 54 ? -2.207 8.719 15.398 1 93.25 54 GLY B N 1
ATOM 1644 C CA . GLY B 1 54 ? -2.922 7.648 14.727 1 93.25 54 GLY B CA 1
ATOM 1645 C C . GLY B 1 54 ? -2.811 7.711 13.219 1 93.25 54 GLY B C 1
ATOM 1646 O O . GLY B 1 54 ? -3.078 6.727 12.531 1 93.25 54 GLY B O 1
ATOM 1647 N N . LEU B 1 55 ? -2.434 8.875 12.727 1 96.38 55 LEU B N 1
ATOM 1648 C CA . LEU B 1 55 ? -2.295 9 11.273 1 96.38 55 LEU B CA 1
ATOM 1649 C C . LEU B 1 55 ? -0.831 9.148 10.883 1 96.38 55 LEU B C 1
ATOM 1651 O O . LEU B 1 55 ? -0.475 8.961 9.719 1 96.38 55 LEU B O 1
ATOM 1655 N N . THR B 1 56 ? -0.057 9.617 11.836 1 98.19 56 THR B N 1
ATOM 1656 C CA . THR B 1 56 ? 1.388 9.633 11.633 1 98.19 56 THR B CA 1
ATOM 1657 C C . THR B 1 56 ? 1.988 8.258 11.906 1 98.19 56 THR B C 1
ATOM 1659 O O . THR B 1 56 ? 1.904 7.754 13.031 1 98.19 56 THR B O 1
ATOM 1662 N N . LEU B 1 57 ? 2.596 7.68 10.828 1 97.31 57 LEU B N 1
ATOM 1663 C CA . LEU B 1 57 ? 2.887 6.254 10.906 1 97.31 57 LEU B CA 1
ATOM 1664 C C . LEU B 1 57 ? 4.371 5.984 10.68 1 97.31 57 LEU B C 1
ATOM 1666 O O . LEU B 1 57 ? 5.043 6.758 9.992 1 97.31 57 LEU B O 1
ATOM 1670 N N . VAL B 1 58 ? 4.801 4.852 11.242 1 97.69 58 VAL B N 1
ATOM 1671 C CA . VAL B 1 58 ? 6.082 4.258 10.883 1 97.69 58 VAL B CA 1
ATOM 1672 C C . VAL B 1 58 ? 5.855 2.889 10.242 1 97.69 58 VAL B C 1
ATOM 1674 O O . VAL B 1 58 ? 4.867 2.213 10.539 1 97.69 58 VAL B O 1
ATOM 1677 N N . ALA B 1 59 ? 6.625 2.598 9.344 1 96.06 59 ALA B N 1
ATOM 1678 C CA . ALA B 1 59 ? 6.754 1.25 8.797 1 96.06 59 ALA B CA 1
ATOM 1679 C C . ALA B 1 59 ? 7.973 0.536 9.383 1 96.06 59 ALA B C 1
ATOM 1681 O O . ALA B 1 59 ? 9.078 1.078 9.375 1 96.06 59 ALA B O 1
ATOM 1682 N N . GLU B 1 60 ? 7.746 -0.663 9.867 1 95 60 GLU B N 1
ATOM 1683 C CA . GLU B 1 60 ? 8.82 -1.441 10.477 1 95 60 GLU B CA 1
ATOM 1684 C C . GLU B 1 60 ? 9.008 -2.775 9.758 1 95 60 GLU B C 1
ATOM 1686 O O . GLU B 1 60 ? 8.031 -3.434 9.391 1 95 60 GLU B O 1
ATOM 1691 N N . VAL B 1 61 ? 10.227 -3.045 9.492 1 89.31 61 VAL B N 1
ATOM 1692 C CA . VAL B 1 61 ? 10.648 -4.367 9.039 1 89.31 61 VAL B CA 1
ATOM 1693 C C . VAL B 1 61 ? 11.695 -4.938 10 1 89.31 61 VAL B C 1
ATOM 1695 O O . VAL B 1 61 ? 12.703 -4.293 10.273 1 89.31 61 VAL B O 1
ATOM 1698 N N . ASP B 1 62 ? 11.422 -6.113 10.57 1 85.06 62 ASP B N 1
ATOM 1699 C CA . ASP B 1 62 ? 12.336 -6.746 11.523 1 85.06 62 ASP B CA 1
ATOM 1700 C C . ASP B 1 62 ? 12.711 -5.785 12.648 1 85.06 62 ASP B C 1
ATOM 1702 O O . ASP B 1 62 ? 13.891 -5.59 12.938 1 85.06 62 ASP B O 1
ATOM 1706 N N . ASP B 1 63 ? 11.719 -5.035 13.164 1 87.62 63 ASP B N 1
ATOM 1707 C CA . ASP B 1 63 ? 11.812 -4.141 14.312 1 87.62 63 ASP B CA 1
ATOM 1708 C C . ASP B 1 63 ? 12.656 -2.912 13.984 1 87.62 63 ASP B C 1
ATOM 1710 O O . ASP B 1 63 ? 13.164 -2.238 14.891 1 87.62 63 ASP B O 1
ATOM 1714 N N . ARG B 1 64 ? 12.852 -2.828 12.703 1 94.12 64 ARG B N 1
ATOM 1715 C CA . ARG B 1 64 ? 13.562 -1.641 12.234 1 94.12 64 ARG B CA 1
ATOM 1716 C C . ARG B 1 64 ? 12.609 -0.688 11.516 1 94.12 64 ARG B C 1
ATOM 1718 O O . ARG B 1 64 ? 11.891 -1.095 10.602 1 94.12 64 ARG B O 1
ATOM 1725 N N . VAL B 1 65 ? 12.602 0.612 11.984 1 97.25 65 VAL B N 1
ATOM 1726 C CA . VAL B 1 65 ? 11.82 1.623 11.273 1 97.25 65 VAL B CA 1
ATOM 1727 C C . VAL B 1 65 ? 12.469 1.922 9.922 1 97.25 65 VAL B C 1
ATOM 1729 O O . VAL B 1 65 ? 13.617 2.361 9.859 1 97.25 65 VAL B O 1
ATOM 1732 N N . VAL B 1 66 ? 11.711 1.68 8.875 1 95.75 66 VAL B N 1
ATOM 1733 C CA . VAL B 1 66 ? 12.289 1.835 7.543 1 95.75 66 VAL B CA 1
ATOM 1734 C C . VAL B 1 66 ? 11.547 2.93 6.781 1 95.75 66 VAL B C 1
ATOM 1736 O O . VAL B 1 66 ? 11.984 3.344 5.699 1 95.75 66 VAL B O 1
ATOM 1739 N N . GLY B 1 67 ? 10.438 3.348 7.25 1 97.38 67 GLY B N 1
ATOM 1740 C CA . GLY B 1 67 ? 9.625 4.383 6.629 1 97.38 67 GLY B CA 1
ATOM 1741 C C . GLY B 1 67 ? 8.805 5.184 7.625 1 97.38 67 GLY B C 1
ATOM 1742 O O . GLY B 1 67 ? 8.586 4.734 8.75 1 97.38 67 GLY B O 1
ATOM 1743 N N . HIS B 1 68 ? 8.422 6.324 7.156 1 98.38 68 HIS B N 1
ATOM 1744 C CA . HIS B 1 68 ? 7.656 7.246 7.988 1 98.38 68 HIS B CA 1
ATOM 1745 C C . HIS B 1 68 ? 6.812 8.188 7.141 1 98.38 68 HIS B C 1
ATOM 1747 O O . HIS B 1 68 ? 7.254 8.648 6.086 1 98.38 68 HIS B O 1
ATOM 1753 N N . VAL B 1 69 ? 5.633 8.414 7.578 1 98.38 69 VAL B N 1
ATOM 1754 C CA . VAL B 1 69 ? 4.789 9.445 6.98 1 98.38 69 VAL B CA 1
ATOM 1755 C C . VAL B 1 69 ? 4.223 10.352 8.07 1 98.38 69 VAL B C 1
ATOM 1757 O O . VAL B 1 69 ? 3.693 9.867 9.078 1 98.38 69 VAL B O 1
ATOM 1760 N N . ALA B 1 70 ? 4.367 11.586 7.895 1 98.69 70 ALA B N 1
ATOM 1761 C CA . ALA B 1 70 ? 3.834 12.562 8.836 1 98.69 70 ALA B CA 1
ATOM 1762 C C . ALA B 1 70 ? 2.492 13.109 8.359 1 98.69 70 ALA B C 1
ATOM 1764 O O . ALA B 1 70 ? 2.334 13.438 7.18 1 98.69 70 ALA B O 1
ATOM 1765 N N . CYS B 1 71 ? 1.557 13.125 9.211 1 98.62 71 CYS B N 1
ATOM 1766 C CA . CYS B 1 71 ? 0.266 13.766 9 1 98.62 71 CYS B CA 1
ATOM 1767 C C . CYS B 1 71 ? 0.022 14.852 10.039 1 98.62 71 CYS B C 1
ATOM 1769 O O . CYS B 1 71 ? 0.11 14.594 11.242 1 98.62 71 CYS B O 1
ATOM 1771 N N . SER B 1 72 ? -0.27 16.016 9.562 1 98.69 72 SER B N 1
ATOM 1772 C CA . SER B 1 72 ? -0.502 17.125 10.484 1 98.69 72 SER B CA 1
ATOM 1773 C C . SER B 1 72 ? -1.868 17.766 10.25 1 98.69 72 SER B C 1
ATOM 1775 O O . SER B 1 72 ? -2.465 17.594 9.188 1 98.69 72 SER B O 1
ATOM 1777 N N . ARG B 1 73 ? -2.342 18.438 11.266 1 98.06 73 ARG B N 1
ATOM 1778 C CA . ARG B 1 73 ? -3.645 19.078 11.172 1 98.06 73 ARG B CA 1
ATOM 1779 C C . ARG B 1 73 ? -3.551 20.375 10.375 1 98.06 73 ARG B C 1
ATOM 1781 O O . ARG B 1 73 ? -2.82 21.297 10.75 1 98.06 73 ARG B O 1
ATOM 1788 N N . GLY B 1 74 ? -4.203 20.359 9.219 1 97.75 74 GLY B N 1
ATOM 1789 C CA . GLY B 1 74 ? -4.414 21.578 8.453 1 97.75 74 GLY B CA 1
ATOM 1790 C C . GLY B 1 74 ? -5.824 22.125 8.57 1 97.75 74 GLY B C 1
ATOM 1791 O O . GLY B 1 74 ? -6.664 21.547 9.266 1 97.75 74 GLY B O 1
ATOM 1792 N N . VAL B 1 75 ? -6.012 23.281 7.969 1 98.06 75 VAL B N 1
ATOM 1793 C CA . VAL B 1 75 ? -7.34 23.891 7.992 1 98.06 75 VAL B CA 1
ATOM 1794 C C . VAL B 1 75 ? -7.691 24.406 6.605 1 98.06 75 VAL B C 1
ATOM 1796 O O . VAL B 1 75 ? -6.809 24.828 5.852 1 98.06 75 VAL B O 1
ATOM 1799 N N . VAL B 1 76 ? -8.953 24.203 6.301 1 98.5 76 VAL B N 1
ATOM 1800 C CA . VAL B 1 76 ? -9.492 24.781 5.074 1 98.5 76 VAL B CA 1
ATOM 1801 C C . VAL B 1 76 ? -10.414 25.953 5.414 1 98.5 76 VAL B C 1
ATOM 1803 O O . VAL B 1 76 ? -11.227 25.859 6.336 1 98.5 76 VAL B O 1
ATOM 1806 N N . ALA B 1 77 ? -10.203 27.047 4.727 1 98 77 ALA B N 1
ATOM 1807 C CA . ALA B 1 77 ? -11.008 28.25 4.879 1 98 77 ALA B CA 1
ATOM 1808 C C . ALA B 1 77 ? -11 28.734 6.324 1 98 77 ALA B C 1
ATOM 1810 O O . ALA B 1 77 ? -12.031 29.141 6.863 1 98 77 ALA B O 1
ATOM 1811 N N . GLY B 1 78 ? -9.992 28.531 6.945 1 95.56 78 GLY B N 1
ATOM 1812 C CA . GLY B 1 78 ? -9.711 29.141 8.234 1 95.56 78 GLY B CA 1
ATOM 1813 C C . GLY B 1 78 ? -10.289 28.359 9.406 1 95.56 78 GLY B C 1
ATOM 1814 O O . GLY B 1 78 ? -9.93 28.594 10.555 1 95.56 78 GLY B O 1
ATOM 1815 N N . SER B 1 79 ? -11.172 27.312 9.141 1 94.12 79 SER B N 1
ATOM 1816 C CA . SER B 1 79 ? -11.812 26.703 10.305 1 94.12 79 SER B CA 1
ATOM 1817 C C . SER B 1 79 ? -12.023 25.219 10.117 1 94.12 79 SER B C 1
ATOM 1819 O O . SER B 1 79 ? -11.906 24.438 11.062 1 94.12 79 SER B O 1
ATOM 1821 N N . ALA B 1 80 ? -12.25 24.766 8.883 1 96.94 80 ALA B N 1
ATOM 1822 C CA . ALA B 1 80 ? -12.586 23.359 8.656 1 96.94 80 ALA B CA 1
ATOM 1823 C C . ALA B 1 80 ? -11.344 22.484 8.734 1 96.94 80 ALA B C 1
ATOM 1825 O O . ALA B 1 80 ? -10.352 22.734 8.047 1 96.94 80 ALA B O 1
ATOM 1826 N N . ALA B 1 81 ? -11.445 21.438 9.516 1 97.12 81 ALA B N 1
ATOM 1827 C CA . ALA B 1 81 ? -10.289 20.562 9.727 1 97.12 81 ALA B CA 1
ATOM 1828 C C . ALA B 1 81 ? -9.969 19.766 8.469 1 97.12 81 ALA B C 1
ATOM 1830 O O . ALA B 1 81 ? -10.875 19.312 7.766 1 97.12 81 ALA B O 1
ATOM 1831 N N . ALA B 1 82 ? -8.719 19.625 8.195 1 98.31 82 ALA B N 1
ATOM 1832 C CA . ALA B 1 82 ? -8.164 18.766 7.145 1 98.31 82 ALA B CA 1
ATOM 1833 C C . ALA B 1 82 ? -6.852 18.141 7.594 1 98.31 82 ALA B C 1
ATOM 1835 O O . ALA B 1 82 ? -6.406 18.359 8.727 1 98.31 82 ALA B O 1
ATOM 1836 N N . VAL B 1 83 ? -6.332 17.266 6.77 1 98.69 83 VAL B N 1
ATOM 1837 C CA . VAL B 1 83 ? -5.074 16.609 7.09 1 98.69 83 VAL B CA 1
ATOM 1838 C C . VAL B 1 83 ? -4.031 16.938 6.027 1 98.69 83 VAL B C 1
ATOM 1840 O O . VAL B 1 83 ? -4.258 16.719 4.836 1 98.69 83 VAL B O 1
ATOM 1843 N N . GLY B 1 84 ? -2.973 17.531 6.453 1 98.75 84 GLY B N 1
ATOM 1844 C CA . GLY B 1 84 ? -1.801 17.656 5.605 1 98.75 84 GLY B CA 1
ATOM 1845 C C . GLY B 1 84 ? -0.853 16.484 5.707 1 98.75 84 GLY B C 1
ATOM 1846 O O . GLY B 1 84 ? -0.486 16.062 6.809 1 98.75 84 GLY B O 1
ATOM 1847 N N . ILE B 1 85 ? -0.512 15.945 4.559 1 98.5 85 ILE B N 1
ATOM 1848 C CA . ILE B 1 85 ? 0.385 14.797 4.543 1 98.5 85 ILE B CA 1
ATOM 1849 C C . ILE B 1 85 ? 1.78 15.234 4.105 1 98.5 85 ILE B C 1
ATOM 1851 O O . ILE B 1 85 ? 1.932 15.938 3.104 1 98.5 85 ILE B O 1
ATOM 1855 N N . GLY B 1 86 ? 2.738 14.758 4.844 1 97.69 86 GLY B N 1
ATOM 1856 C CA . GLY B 1 86 ? 4.137 14.984 4.508 1 97.69 86 GLY B CA 1
ATOM 1857 C C . GLY B 1 86 ? 4.945 15.539 5.664 1 97.69 86 GLY B C 1
ATOM 1858 O O . GLY B 1 86 ? 4.398 16.203 6.547 1 97.69 86 GLY B O 1
ATOM 1859 N N . PRO B 1 87 ? 6.16 15.148 5.648 1 98 87 PRO B N 1
ATOM 1860 C CA . PRO B 1 87 ? 6.895 14.375 4.648 1 98 87 PRO B CA 1
ATOM 1861 C C . PRO B 1 87 ? 6.633 12.867 4.762 1 98 87 PRO B C 1
ATOM 1863 O O . PRO B 1 87 ? 6.055 12.414 5.75 1 98 87 PRO B O 1
ATOM 1866 N N . ILE B 1 88 ? 6.883 12.227 3.701 1 97.5 88 ILE B N 1
ATOM 1867 C CA . ILE B 1 88 ? 6.957 10.766 3.666 1 97.5 88 ILE B CA 1
ATOM 1868 C C . ILE B 1 88 ? 8.352 10.336 3.219 1 97.5 88 ILE B C 1
ATOM 1870 O O . ILE B 1 88 ? 8.867 10.82 2.209 1 97.5 88 ILE B O 1
ATOM 1874 N N . GLY B 1 89 ? 8.992 9.547 4.086 1 97.38 89 GLY B N 1
ATOM 1875 C CA . GLY B 1 89 ? 10.328 9.055 3.787 1 97.38 89 GLY B CA 1
ATOM 1876 C C . GLY B 1 89 ? 10.469 7.555 3.963 1 97.38 89 GLY B C 1
ATOM 1877 O O . GLY B 1 89 ? 9.836 6.969 4.844 1 97.38 89 GLY B O 1
ATOM 1878 N N . VAL B 1 90 ? 11.234 6.973 3.111 1 96.12 90 VAL B N 1
ATOM 1879 C CA . VAL B 1 90 ? 11.609 5.562 3.156 1 96.12 90 VAL B CA 1
ATOM 1880 C C . VAL B 1 90 ? 13.125 5.422 3.016 1 96.12 90 VAL B C 1
ATOM 1882 O O . VAL B 1 90 ? 13.742 6.125 2.215 1 96.12 90 VAL B O 1
ATOM 1885 N N . LEU B 1 91 ? 13.688 4.574 3.809 1 95.75 91 LEU B N 1
ATOM 1886 C CA . LEU B 1 91 ? 15.125 4.336 3.682 1 95.75 91 LEU B CA 1
ATOM 1887 C C . LEU B 1 91 ? 15.484 3.941 2.254 1 95.75 91 LEU B C 1
ATOM 1889 O O . LEU B 1 91 ? 14.766 3.162 1.622 1 95.75 91 LEU B O 1
ATOM 1893 N N . PRO B 1 92 ? 16.594 4.484 1.781 1 91.88 92 PRO B N 1
ATOM 1894 C CA . PRO B 1 92 ? 16.953 4.27 0.379 1 91.88 92 PRO B CA 1
ATOM 1895 C C . PRO B 1 92 ? 17.094 2.789 0.029 1 91.88 92 PRO B C 1
ATOM 1897 O O . PRO B 1 92 ? 16.734 2.375 -1.075 1 91.88 92 PRO B O 1
ATOM 1900 N N . ASP B 1 93 ? 17.547 2.025 0.919 1 85.19 93 ASP B N 1
ATOM 1901 C CA . ASP B 1 93 ? 17.844 0.626 0.625 1 85.19 93 ASP B CA 1
ATOM 1902 C C . ASP B 1 93 ? 16.547 -0.183 0.479 1 85.19 93 ASP B C 1
ATOM 1904 O O . ASP B 1 93 ? 16.578 -1.326 0.019 1 85.19 93 ASP B O 1
ATOM 1908 N N . VAL B 1 94 ? 15.406 0.463 0.77 1 81.56 94 VAL B N 1
ATOM 1909 C CA . VAL B 1 94 ? 14.148 -0.252 0.617 1 81.56 94 VAL B CA 1
ATOM 1910 C C . VAL B 1 94 ? 13.18 0.582 -0.217 1 81.56 94 VAL B C 1
ATOM 1912 O O . VAL B 1 94 ? 11.961 0.376 -0.159 1 81.56 94 VAL B O 1
ATOM 1915 N N . GLN B 1 95 ? 13.672 1.544 -0.883 1 79.31 95 GLN B N 1
ATOM 1916 C CA . GLN B 1 95 ? 12.82 2.363 -1.742 1 79.31 95 GLN B CA 1
ATOM 1917 C C . GLN B 1 95 ? 12.422 1.604 -3.002 1 79.31 95 GLN B C 1
ATOM 1919 O O . GLN B 1 95 ? 13.047 0.602 -3.357 1 79.31 95 GLN B O 1
ATOM 1924 N N . GLY B 1 96 ? 11.336 2.107 -3.607 1 71.25 96 GLY B N 1
ATOM 1925 C CA . GLY B 1 96 ? 10.844 1.503 -4.836 1 71.25 96 GLY B CA 1
ATOM 1926 C C . GLY B 1 96 ? 10.258 0.119 -4.629 1 71.25 96 GLY B C 1
ATOM 1927 O O . GLY B 1 96 ? 10.109 -0.646 -5.582 1 71.25 96 GLY B O 1
ATOM 1928 N N . ARG B 1 97 ? 9.969 -0.149 -3.311 1 68.31 97 ARG B N 1
ATOM 1929 C CA . ARG B 1 97 ? 9.539 -1.502 -2.973 1 68.31 97 ARG B CA 1
ATOM 1930 C C . ARG B 1 97 ? 8.156 -1.491 -2.326 1 68.31 97 ARG B C 1
ATOM 1932 O O . ARG B 1 97 ? 7.746 -2.475 -1.706 1 68.31 97 ARG B O 1
ATOM 1939 N N . GLY B 1 98 ? 7.512 -0.369 -2.334 1 81.94 98 GLY B N 1
ATOM 1940 C CA . GLY B 1 98 ? 6.109 -0.333 -1.946 1 81.94 98 GLY B CA 1
ATOM 1941 C C . GLY B 1 98 ? 5.898 0.133 -0.519 1 81.94 98 GLY B C 1
ATOM 1942 O O . GLY B 1 98 ? 4.758 0.316 -0.083 1 81.94 98 GLY B O 1
ATOM 1943 N N . VAL B 1 99 ? 6.938 0.397 0.279 1 88.75 99 VAL B N 1
ATOM 1944 C CA . VAL B 1 99 ? 6.801 0.826 1.667 1 88.75 99 VAL B CA 1
ATOM 1945 C C . VAL B 1 99 ? 6.035 2.146 1.728 1 88.75 99 VAL B C 1
ATOM 1947 O O . VAL B 1 99 ? 5.094 2.293 2.51 1 88.75 99 VAL B O 1
ATOM 1950 N N . GLY B 1 100 ? 6.473 3.031 0.855 1 92.12 100 GLY B N 1
ATOM 1951 C CA . GLY B 1 100 ? 5.766 4.301 0.795 1 92.12 100 GLY B CA 1
ATOM 1952 C C . GLY B 1 100 ? 4.301 4.148 0.4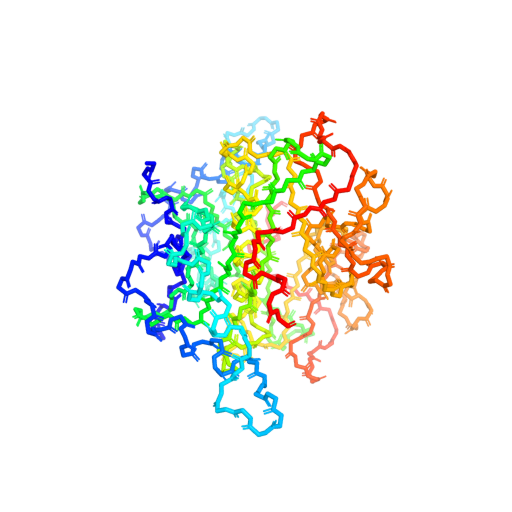26 1 92.12 100 GLY B C 1
ATOM 1953 O O . GLY B 1 100 ? 3.434 4.781 1.034 1 92.12 100 GLY B O 1
ATOM 1954 N N . ALA B 1 101 ? 4.059 3.318 -0.511 1 89.38 101 ALA B N 1
ATOM 1955 C CA . ALA B 1 101 ? 2.689 3.061 -0.94 1 89.38 101 ALA B CA 1
ATOM 1956 C C . ALA B 1 101 ? 1.87 2.434 0.184 1 89.38 101 ALA B C 1
ATOM 1958 O O . ALA B 1 101 ? 0.7 2.771 0.372 1 89.38 101 ALA B O 1
ATOM 1959 N N . ALA B 1 102 ? 2.482 1.479 0.887 1 90 102 ALA B N 1
ATOM 1960 C CA . ALA B 1 102 ? 1.802 0.862 2.023 1 90 102 ALA B CA 1
ATOM 1961 C C . ALA B 1 102 ? 1.457 1.902 3.086 1 90 102 ALA B C 1
ATOM 1963 O O . ALA B 1 102 ? 0.361 1.883 3.648 1 90 102 ALA B O 1
ATOM 1964 N N . LEU B 1 103 ? 2.365 2.803 3.316 1 94.19 103 LEU B N 1
ATOM 1965 C CA . LEU B 1 103 ? 2.115 3.893 4.254 1 94.19 103 LEU B CA 1
ATOM 1966 C C . LEU B 1 103 ? 0.948 4.754 3.783 1 94.19 103 LEU B C 1
ATOM 1968 O O . LEU B 1 103 ? 0.015 5.016 4.547 1 94.19 103 LEU B O 1
ATOM 1972 N N . MET B 1 104 ? 0.951 5.129 2.533 1 93.19 104 MET B N 1
ATOM 1973 C CA . MET B 1 104 ? -0.068 6.016 1.979 1 93.19 104 MET B CA 1
ATOM 1974 C C . MET B 1 104 ? -1.443 5.359 2.02 1 93.19 104 MET B C 1
ATOM 1976 O O . MET B 1 104 ? -2.422 5.984 2.43 1 93.19 104 MET B O 1
ATOM 1980 N N . THR B 1 105 ? -1.508 4.137 1.664 1 88.25 105 THR B N 1
ATOM 1981 C CA . THR B 1 105 ? -2.783 3.428 1.666 1 88.25 105 THR B CA 1
ATOM 1982 C C . THR B 1 105 ? -3.334 3.309 3.084 1 88.25 105 THR B C 1
ATOM 1984 O O . THR B 1 105 ? -4.543 3.436 3.299 1 88.25 105 THR B O 1
ATOM 1987 N N . THR B 1 106 ? -2.432 3.068 3.984 1 90.94 106 THR B N 1
ATOM 1988 C CA . THR B 1 106 ? -2.852 2.945 5.375 1 90.94 106 THR B CA 1
ATOM 1989 C C . THR B 1 106 ? -3.328 4.289 5.918 1 90.94 106 THR B C 1
ATOM 1991 O O . THR B 1 106 ? -4.332 4.355 6.637 1 90.94 106 THR B O 1
ATOM 1994 N N . VAL B 1 107 ? -2.67 5.387 5.559 1 94.62 107 VAL B N 1
ATOM 1995 C CA . VAL B 1 107 ? -3.092 6.719 5.98 1 94.62 107 VAL B CA 1
ATOM 1996 C C . VAL B 1 107 ? -4.496 7.004 5.449 1 94.62 107 VAL B C 1
ATOM 1998 O O . VAL B 1 107 ? -5.363 7.473 6.195 1 94.62 107 VAL B O 1
ATOM 2001 N N . VAL B 1 108 ? -4.734 6.723 4.207 1 91.38 108 VAL B N 1
ATOM 2002 C CA . VAL B 1 108 ? -6.035 6.984 3.6 1 91.38 108 VAL B CA 1
ATOM 2003 C C . VAL B 1 108 ? -7.113 6.188 4.328 1 91.38 108 VAL B C 1
ATOM 2005 O O . VAL B 1 108 ? -8.172 6.727 4.668 1 91.38 108 VAL B O 1
ATOM 2008 N N . ARG B 1 109 ? -6.801 4.98 4.66 1 86.56 109 ARG B N 1
ATOM 2009 C CA . ARG B 1 109 ? -7.734 4.117 5.375 1 86.56 109 ARG B CA 1
ATOM 2010 C C . ARG B 1 109 ? -8.047 4.672 6.758 1 86.56 109 ARG B C 1
ATOM 2012 O O . ARG B 1 109 ? -9.211 4.863 7.113 1 86.56 109 ARG B O 1
ATOM 2019 N N . LEU B 1 110 ? -7.059 4.902 7.492 1 90.94 110 LEU B N 1
ATOM 2020 C CA . LEU B 1 110 ? -7.223 5.34 8.875 1 90.94 110 LEU B CA 1
ATOM 2021 C C . LEU B 1 110 ? -7.918 6.695 8.938 1 90.94 110 LEU B C 1
ATOM 2023 O O . LEU B 1 110 ? -8.742 6.934 9.82 1 90.94 110 LEU B O 1
ATOM 2027 N N . ALA B 1 111 ? -7.559 7.547 7.996 1 93.94 111 ALA B N 1
ATOM 2028 C CA . ALA B 1 111 ? -8.203 8.859 7.953 1 93.94 111 ALA B CA 1
ATOM 2029 C C . ALA B 1 111 ? -9.703 8.719 7.68 1 93.94 111 ALA B C 1
ATOM 2031 O O . ALA B 1 111 ? -10.516 9.406 8.305 1 93.94 111 ALA B O 1
ATOM 2032 N N . THR B 1 112 ? -10.031 7.887 6.766 1 89.62 112 THR B N 1
ATOM 2033 C CA . THR B 1 112 ? -11.438 7.621 6.469 1 89.62 112 THR B CA 1
ATOM 2034 C C . THR B 1 112 ? -12.164 7.082 7.695 1 89.62 112 THR B C 1
ATOM 2036 O O . THR B 1 112 ? -13.242 7.559 8.047 1 89.62 112 THR B O 1
ATOM 2039 N N . GLU B 1 113 ? -11.555 6.156 8.375 1 86.25 113 GLU B N 1
ATOM 2040 C CA . GLU B 1 113 ? -12.148 5.496 9.531 1 86.25 113 GLU B CA 1
ATOM 2041 C C . GLU B 1 113 ? -12.312 6.465 10.695 1 86.25 113 GLU B C 1
ATOM 2043 O O . GLU B 1 113 ? -13.227 6.32 11.508 1 86.25 113 GLU B O 1
ATOM 2048 N N . SER B 1 114 ? -11.43 7.398 10.75 1 91.94 114 SER B N 1
ATOM 2049 C CA . SER B 1 114 ? -11.445 8.328 11.875 1 91.94 114 SER B CA 1
ATOM 2050 C C . SER B 1 114 ? -12.383 9.5 11.602 1 91.94 114 SER B C 1
ATOM 2052 O O . SER B 1 114 ? -12.508 10.406 12.43 1 91.94 114 SER B O 1
ATOM 2054 N N . GLY B 1 115 ? -12.891 9.547 10.398 1 93.5 115 GLY B N 1
ATOM 2055 C CA . GLY B 1 115 ? -13.883 10.57 10.094 1 93.5 115 GLY B CA 1
ATOM 2056 C C . GLY B 1 115 ? -13.281 11.82 9.484 1 93.5 115 GLY B C 1
ATOM 2057 O O . GLY B 1 115 ? -13.945 12.859 9.414 1 93.5 115 GLY B O 1
ATOM 2058 N N . GLU B 1 116 ? -12.031 11.75 9.094 1 96.62 116 GLU B N 1
ATOM 2059 C CA . GLU B 1 116 ? -11.461 12.867 8.336 1 96.62 116 GLU B CA 1
ATOM 2060 C C . GLU B 1 116 ? -12.188 13.055 7.008 1 96.62 116 GLU B C 1
ATOM 2062 O O . GLU B 1 116 ? -12.711 12.102 6.441 1 96.62 116 GLU B O 1
ATOM 2067 N N . THR B 1 117 ? -12.117 14.336 6.52 1 98 117 THR B N 1
ATOM 2068 C CA . THR B 1 117 ? -12.945 14.586 5.344 1 98 117 THR B CA 1
ATOM 2069 C C . THR B 1 117 ? -12.078 15 4.156 1 98 117 THR B C 1
ATOM 2071 O O . THR B 1 117 ? -12.547 15.008 3.016 1 98 117 THR B O 1
ATOM 2074 N N . LEU B 1 118 ? -10.773 15.328 4.457 1 98.56 118 LEU B N 1
ATOM 2075 C CA . LEU B 1 118 ? -9.914 15.82 3.387 1 98.56 118 LEU B CA 1
ATOM 2076 C C . LEU B 1 118 ? -8.445 15.609 3.725 1 98.56 118 LEU B C 1
ATOM 2078 O O . LEU B 1 118 ? -8 15.93 4.832 1 98.56 118 LEU B O 1
ATOM 2082 N N . LEU B 1 119 ? -7.734 15.047 2.814 1 98.62 119 LEU B N 1
ATOM 2083 C CA . LEU B 1 119 ? -6.277 14.977 2.832 1 98.62 119 LEU B CA 1
ATOM 208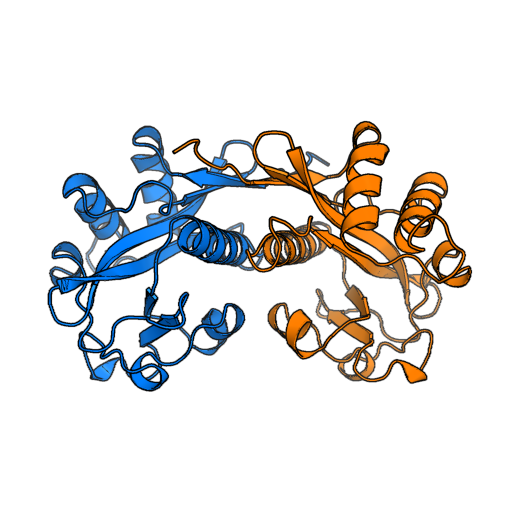4 C C . LEU B 1 119 ? -5.676 15.906 1.785 1 98.62 119 LEU B C 1
ATOM 2086 O O . LEU B 1 119 ? -6.215 16.047 0.685 1 98.62 119 LEU B O 1
ATOM 2090 N N . ALA B 1 120 ? -4.574 16.5 2.078 1 98.81 120 ALA B N 1
ATOM 2091 C CA . ALA B 1 120 ? -3.865 17.344 1.124 1 98.81 120 ALA B CA 1
ATOM 2092 C C . ALA B 1 120 ? -2.359 17.109 1.194 1 98.81 120 ALA B C 1
ATOM 2094 O O . ALA B 1 120 ? -1.825 16.766 2.254 1 98.81 120 ALA B O 1
ATOM 2095 N N . LEU B 1 121 ? -1.729 17.219 0.099 1 98.62 121 LEU B N 1
ATOM 2096 C CA . LEU B 1 121 ? -0.282 17.031 0.061 1 98.62 121 LEU B CA 1
ATOM 2097 C C . LEU B 1 121 ? 0.324 17.734 -1.15 1 98.62 121 LEU B C 1
ATOM 2099 O O . LEU B 1 121 ? -0.402 18.203 -2.035 1 98.62 121 LEU B O 1
ATOM 2103 N N . LEU B 1 122 ? 1.606 17.906 -1.143 1 98.12 122 LEU B N 1
ATOM 2104 C CA . LEU B 1 122 ? 2.402 18.422 -2.25 1 98.12 122 LEU B CA 1
ATOM 2105 C C . LEU B 1 122 ? 3.328 17.344 -2.803 1 98.12 122 LEU B C 1
ATOM 2107 O O . LEU B 1 122 ? 4.129 16.766 -2.061 1 98.12 122 LEU B O 1
ATOM 2111 N N . GLY B 1 123 ? 3.227 17.062 -4.078 1 97.44 123 GLY B N 1
ATOM 2112 C CA . GLY B 1 123 ? 4.082 16.047 -4.668 1 97.44 123 GLY B CA 1
ATOM 2113 C C . GLY B 1 123 ? 3.73 15.727 -6.113 1 97.44 123 GLY B C 1
ATOM 2114 O O . GLY B 1 123 ? 3.016 16.5 -6.762 1 97.44 123 GLY B O 1
ATOM 2115 N N . ASP B 1 124 ? 4.25 14.711 -6.664 1 96.31 124 ASP B N 1
ATOM 2116 C CA . ASP B 1 124 ? 4.105 14.328 -8.062 1 96.31 124 ASP B CA 1
ATOM 2117 C C . ASP B 1 124 ? 2.721 13.75 -8.336 1 96.31 124 ASP B C 1
ATOM 2119 O O . ASP B 1 124 ? 2.373 12.695 -7.812 1 96.31 124 ASP B O 1
ATOM 2123 N N . PRO B 1 125 ? 1.971 14.359 -9.266 1 95.75 125 PRO B N 1
ATOM 2124 C CA . PRO B 1 125 ? 0.623 13.859 -9.555 1 95.75 125 PRO B CA 1
ATOM 2125 C C . PRO B 1 125 ? 0.623 12.43 -10.086 1 95.75 125 PRO B C 1
ATOM 2127 O O . PRO B 1 125 ? -0.323 11.68 -9.836 1 95.75 125 PRO B O 1
ATOM 2130 N N . ALA B 1 126 ? 1.638 12.07 -10.773 1 88.56 126 ALA B N 1
ATOM 2131 C CA . ALA B 1 126 ? 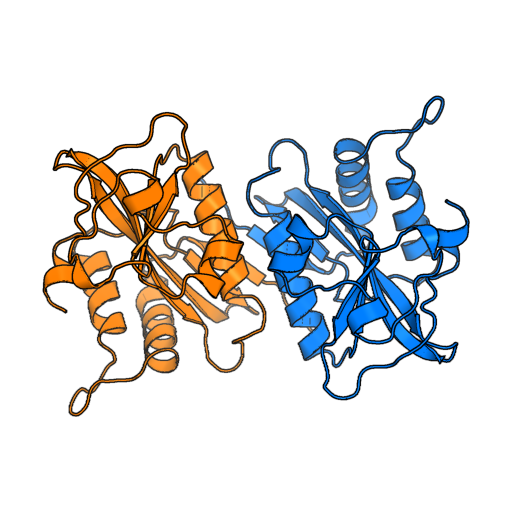1.702 10.719 -11.32 1 88.56 126 ALA B CA 1
ATOM 2132 C C . ALA B 1 126 ? 1.765 9.68 -10.203 1 88.56 126 ALA B C 1
ATOM 2134 O O . ALA B 1 126 ? 1.194 8.594 -10.328 1 88.56 126 ALA B O 1
ATOM 2135 N N . TYR B 1 127 ? 2.438 10.094 -9.133 1 89 127 TYR B N 1
ATOM 2136 C CA . TYR B 1 127 ? 2.578 9.172 -8.016 1 89 127 TYR B CA 1
ATOM 2137 C C . TYR B 1 127 ? 1.325 9.164 -7.148 1 89 127 TYR B C 1
ATOM 2139 O O . TYR B 1 127 ? 0.741 8.109 -6.895 1 89 127 TYR B O 1
ATOM 2147 N N . TYR B 1 128 ? 0.857 10.32 -6.805 1 94.31 128 TYR B N 1
ATOM 2148 C CA . TYR B 1 128 ? -0.198 10.391 -5.797 1 94.31 128 TYR B CA 1
ATOM 2149 C C . TYR B 1 128 ? -1.566 10.156 -6.43 1 94.31 128 TYR B C 1
ATOM 2151 O O . TYR B 1 128 ? -2.531 9.836 -5.73 1 94.31 128 TYR B O 1
ATOM 2159 N N . GLY B 1 129 ? -1.659 10.352 -7.699 1 91.81 129 GLY B N 1
ATOM 2160 C CA . GLY B 1 129 ? -2.873 9.953 -8.398 1 91.81 129 GLY B CA 1
ATOM 2161 C C . GLY B 1 129 ? -3.227 8.492 -8.195 1 91.81 129 GLY B C 1
ATOM 2162 O O . GLY B 1 129 ? -4.402 8.125 -8.219 1 91.81 129 GLY B O 1
ATOM 2163 N N . ARG B 1 130 ? -2.27 7.648 -7.973 1 83.69 130 ARG B N 1
ATOM 2164 C CA . ARG B 1 130 ? -2.465 6.219 -7.754 1 83.69 130 ARG B CA 1
ATOM 2165 C C . ARG B 1 130 ? -3.287 5.965 -6.496 1 83.69 130 ARG B C 1
ATOM 2167 O O . ARG B 1 130 ? -3.887 4.898 -6.344 1 83.69 130 ARG B O 1
ATOM 2174 N N . PHE B 1 131 ? -3.322 6.957 -5.629 1 88.44 131 PHE B N 1
ATOM 2175 C CA . PHE B 1 131 ? -4.039 6.828 -4.363 1 88.44 131 PHE B CA 1
ATOM 2176 C C . PHE B 1 131 ? -5.348 7.609 -4.402 1 88.44 131 PHE B C 1
ATOM 2178 O O . PHE B 1 131 ? -6.043 7.715 -3.389 1 88.44 131 PHE B O 1
ATOM 2185 N N . GLY B 1 132 ? -5.613 8.25 -5.543 1 89.31 132 GLY B N 1
ATOM 2186 C CA . GLY B 1 132 ? -6.891 8.93 -5.707 1 89.31 132 GLY B CA 1
ATOM 2187 C C . GLY B 1 132 ? -6.785 10.438 -5.566 1 89.31 132 GLY B C 1
ATOM 2188 O O . GLY B 1 132 ? -7.777 11.148 -5.727 1 89.31 132 GLY B O 1
ATOM 2189 N N . PHE B 1 133 ? -5.527 10.891 -5.363 1 96.19 133 PHE B N 1
ATOM 2190 C CA . PHE B 1 133 ? -5.363 12.336 -5.238 1 96.19 133 PHE B CA 1
ATOM 2191 C C . PHE B 1 133 ? -5.523 13.016 -6.59 1 96.19 133 PHE B C 1
ATOM 2193 O O . PHE B 1 133 ? -5.16 12.453 -7.625 1 96.19 133 PHE B O 1
ATOM 2200 N N . VAL B 1 134 ? -6.027 14.211 -6.508 1 97.5 134 VAL B N 1
ATOM 2201 C CA . VAL B 1 134 ? -6.219 15.039 -7.695 1 97.5 134 VAL B CA 1
ATOM 2202 C C . VAL B 1 134 ? -5.715 16.453 -7.422 1 97.5 134 VAL B C 1
ATOM 2204 O O . VAL B 1 134 ? -5.52 16.844 -6.27 1 97.5 134 VAL B O 1
ATOM 2207 N N . PRO B 1 135 ? -5.434 17.188 -8.477 1 98.44 135 PRO B N 1
ATOM 2208 C CA . PRO B 1 135 ? -5.148 18.594 -8.203 1 98.44 135 PRO B CA 1
ATOM 2209 C C . PRO B 1 135 ? -6.191 19.234 -7.293 1 98.44 135 PRO B C 1
ATOM 2211 O O . PRO B 1 135 ? -7.395 19.094 -7.52 1 98.44 135 PRO B O 1
ATOM 2214 N N . SER B 1 136 ? -5.707 19.875 -6.207 1 98.75 136 SER B N 1
ATOM 2215 C CA . SER B 1 136 ? -6.605 20.312 -5.145 1 98.75 136 SER B CA 1
ATOM 2216 C C . SER B 1 136 ? -7.695 21.234 -5.684 1 98.75 136 SER B C 1
ATOM 2218 O O . SER B 1 136 ? -8.82 21.234 -5.184 1 98.75 136 SER B O 1
ATOM 2220 N N . THR B 1 137 ? -7.367 21.984 -6.699 1 98.38 137 THR B N 1
ATOM 2221 C CA . THR B 1 137 ? -8.336 22.922 -7.273 1 98.38 137 THR B CA 1
ATOM 2222 C C . THR B 1 137 ? -9.516 22.172 -7.875 1 98.38 137 THR B C 1
ATOM 2224 O O . THR B 1 137 ? -10.625 22.703 -7.945 1 98.38 137 THR B O 1
ATOM 2227 N N . ASP B 1 138 ? -9.312 20.938 -8.32 1 98.25 138 ASP B N 1
ATOM 2228 C CA . ASP B 1 138 ? -10.383 20.125 -8.898 1 98.25 138 ASP B CA 1
ATOM 2229 C C . ASP B 1 138 ? -11.484 19.844 -7.871 1 98.25 138 ASP B C 1
ATOM 2231 O O . ASP B 1 138 ? -12.609 19.5 -8.242 1 98.25 138 ASP B O 1
ATOM 2235 N N . VAL B 1 139 ? -11.109 20 -6.605 1 98.31 139 VAL B N 1
ATOM 2236 C CA . VAL B 1 139 ? -12.102 19.688 -5.578 1 98.31 139 VAL B CA 1
ATOM 2237 C C . VAL B 1 139 ? -12.352 20.922 -4.715 1 98.31 139 VAL B C 1
ATOM 2239 O O . VAL B 1 139 ? -12.805 20.812 -3.572 1 98.31 139 VAL B O 1
ATOM 2242 N N . GLY B 1 140 ? -11.914 22.047 -5.172 1 98.5 140 GLY B N 1
ATOM 2243 C CA . GLY B 1 140 ? -12.273 23.312 -4.566 1 98.5 140 GLY B CA 1
ATOM 2244 C C . GLY B 1 140 ? -11.359 23.719 -3.428 1 98.5 140 GLY B C 1
ATOM 2245 O O . GLY B 1 140 ? -11.742 24.516 -2.566 1 98.5 140 GLY B O 1
ATOM 2246 N N . VAL B 1 141 ? -10.18 23.172 -3.328 1 98.75 141 VAL B N 1
ATOM 2247 C CA . VAL B 1 141 ? -9.219 23.484 -2.279 1 98.75 141 VAL B CA 1
ATOM 2248 C C . VAL B 1 141 ? -8.039 24.25 -2.879 1 98.75 141 VAL B C 1
ATOM 2250 O O . VAL B 1 141 ? -7.449 23.812 -3.871 1 98.75 141 VAL B O 1
ATOM 2253 N N . GLU B 1 142 ? -7.75 25.375 -2.318 1 98.69 142 GLU B N 1
ATOM 2254 C CA . GLU B 1 142 ? -6.672 26.219 -2.826 1 98.69 142 GLU B CA 1
ATOM 2255 C C . GLU B 1 142 ? -5.367 25.953 -2.078 1 98.69 142 GLU B C 1
ATOM 2257 O O . GLU B 1 142 ? -5.359 25.828 -0.852 1 98.69 142 GLU B O 1
ATOM 2262 N N . ALA B 1 143 ? -4.348 25.938 -2.836 1 98.31 143 ALA B N 1
ATOM 2263 C CA . ALA B 1 143 ? -3.027 25.703 -2.256 1 98.31 143 ALA B CA 1
ATOM 2264 C C . ALA B 1 143 ? -2.57 26.906 -1.435 1 98.31 143 ALA B C 1
ATOM 2266 O O . ALA B 1 143 ? -2.912 28.047 -1.751 1 98.31 143 ALA B O 1
ATOM 2267 N N . PRO B 1 144 ? -1.747 26.641 -0.44 1 96.75 144 PRO B N 1
ATOM 2268 C CA . PRO B 1 144 ? -1.104 27.766 0.248 1 96.75 144 PRO B CA 1
ATOM 2269 C C . PRO B 1 144 ? -0.296 28.656 -0.697 1 96.75 144 PRO B C 1
ATOM 2271 O O . PRO B 1 144 ? -0.249 29.875 -0.516 1 96.75 144 PRO B O 1
ATOM 2274 N N . ASP B 1 145 ? 0.349 28.078 -1.632 1 96.81 145 ASP B N 1
ATOM 2275 C CA . ASP B 1 145 ? 1.089 28.75 -2.693 1 96.81 145 ASP B CA 1
ATOM 2276 C C . ASP B 1 145 ? 0.54 28.375 -4.07 1 96.81 145 ASP B C 1
ATOM 2278 O O . ASP B 1 145 ? 0.747 27.266 -4.543 1 96.81 145 ASP B O 1
ATOM 2282 N N . PRO B 1 146 ? -0.074 29.312 -4.691 1 95.88 146 PRO B N 1
ATOM 2283 C CA . PRO B 1 146 ? -0.679 29.016 -5.992 1 95.88 146 PRO B CA 1
ATOM 2284 C C . PRO B 1 146 ? 0.336 28.516 -7.016 1 95.88 146 PRO B C 1
ATOM 2286 O O . PRO B 1 146 ? -0.034 27.812 -7.965 1 95.88 146 PRO B O 1
ATOM 2289 N N . ALA B 1 147 ? 1.557 28.797 -6.793 1 97.19 147 ALA B N 1
ATOM 2290 C CA . ALA B 1 147 ? 2.592 28.391 -7.742 1 97.19 147 ALA B CA 1
ATOM 2291 C C . ALA B 1 147 ? 2.795 26.891 -7.738 1 97.19 147 ALA B C 1
ATOM 2293 O O . ALA B 1 147 ? 3.391 26.328 -8.664 1 97.19 147 ALA B O 1
ATOM 2294 N N . TRP B 1 148 ? 2.322 26.219 -6.758 1 97.38 148 TRP B N 1
ATOM 2295 C CA . TRP B 1 148 ? 2.469 24.766 -6.66 1 97.38 148 TRP B CA 1
ATOM 2296 C C . TRP B 1 148 ? 1.628 24.062 -7.723 1 97.38 148 TRP B C 1
ATOM 2298 O O . TRP B 1 148 ? 1.95 22.938 -8.141 1 97.38 148 TRP B O 1
ATOM 2308 N N . GLY B 1 149 ? 0.576 24.719 -8.109 1 97.31 149 GLY B N 1
ATOM 2309 C CA . GLY B 1 149 ? -0.221 24.219 -9.219 1 97.31 149 GLY B CA 1
ATOM 2310 C C . GLY B 1 149 ? -0.727 22.812 -9 1 97.31 149 GLY B C 1
ATOM 2311 O O . GLY B 1 149 ? -1.286 22.5 -7.945 1 97.31 149 GLY B O 1
ATOM 2312 N N . VAL B 1 150 ? -0.489 22 -10.023 1 97.88 150 VAL B N 1
ATOM 2313 C CA . VAL B 1 150 ? -1.08 20.672 -10.016 1 97.88 150 VAL B CA 1
ATOM 2314 C C . VAL B 1 150 ? -0.371 19.797 -8.984 1 97.88 150 VAL B C 1
ATOM 2316 O O . VAL B 1 150 ? -0.85 18.703 -8.648 1 97.88 150 VAL B O 1
ATOM 2319 N N . HIS B 1 151 ? 0.714 20.25 -8.461 1 98.56 151 HIS B N 1
ATOM 2320 C CA . HIS B 1 151 ? 1.483 19.438 -7.52 1 98.56 151 HIS B CA 1
ATOM 2321 C C . HIS B 1 151 ? 0.862 19.469 -6.129 1 98.56 151 HIS B C 1
ATOM 2323 O O . HIS B 1 151 ? 1.173 18.625 -5.285 1 98.56 151 HIS B O 1
ATOM 2329 N N . PHE B 1 152 ? 0.113 20.531 -5.855 1 98.75 152 PHE B N 1
ATOM 2330 C CA . PHE B 1 152 ? -0.687 20.5 -4.637 1 98.75 152 PHE B CA 1
ATOM 2331 C C . PHE B 1 152 ? -1.985 19.734 -4.863 1 98.75 152 PHE B C 1
ATOM 2333 O O . PHE B 1 152 ? -2.801 20.125 -5.703 1 98.75 152 PHE B O 1
ATOM 2340 N N . GLN B 1 153 ? -2.158 18.641 -4.156 1 98.81 153 GLN B N 1
ATOM 2341 C CA . GLN B 1 153 ? -3.221 17.672 -4.426 1 98.81 153 GLN B CA 1
ATOM 2342 C C . GLN B 1 153 ? -4.074 17.438 -3.184 1 98.81 153 GLN B C 1
ATOM 2344 O O . GLN B 1 153 ? -3.65 17.734 -2.064 1 98.81 153 GLN B O 1
ATOM 2349 N N . ALA B 1 154 ? -5.273 17.016 -3.434 1 98.81 154 ALA B N 1
ATOM 2350 C CA . ALA B 1 154 ? -6.203 16.719 -2.348 1 98.81 154 ALA B CA 1
ATOM 2351 C C . ALA B 1 154 ? -7 15.445 -2.648 1 98.81 154 ALA B C 1
ATOM 2353 O O . ALA B 1 154 ? -7.148 15.062 -3.809 1 98.81 154 ALA B O 1
ATOM 2354 N N . LEU B 1 155 ? -7.445 14.805 -1.619 1 97.88 155 LEU B N 1
ATOM 2355 C CA . LEU B 1 155 ? -8.32 13.641 -1.669 1 97.88 155 LEU B CA 1
ATOM 2356 C C . LEU B 1 155 ? -9.516 13.812 -0.733 1 97.88 155 LEU B C 1
ATOM 2358 O O . LEU B 1 155 ? -9.375 13.695 0.486 1 97.88 155 LEU B O 1
ATOM 2362 N N . PRO B 1 156 ? -10.656 14.188 -1.297 1 98.25 156 PRO B N 1
ATOM 2363 C CA . PRO B 1 156 ? -11.852 14.172 -0.456 1 98.25 156 PRO B CA 1
ATOM 2364 C C . PRO B 1 156 ? -12.203 12.781 0.059 1 98.25 156 PRO B C 1
ATOM 2366 O O . PRO B 1 156 ? -12.156 11.805 -0.699 1 98.25 156 PRO B O 1
ATOM 2369 N N . LEU B 1 157 ? -12.531 12.672 1.337 1 95.62 157 LEU B N 1
ATOM 2370 C CA . LEU B 1 157 ? -12.883 11.391 1.938 1 95.62 157 LEU B CA 1
ATOM 2371 C C . LEU B 1 157 ? -14.367 11.336 2.281 1 95.62 157 LEU B C 1
ATOM 2373 O O . LEU B 1 157 ? -14.859 10.305 2.746 1 95.62 157 LEU B O 1
ATOM 2377 N N . ALA B 1 158 ? -14.969 12.445 2.125 1 94.81 158 ALA B N 1
ATOM 2378 C CA . ALA B 1 158 ? -16.406 12.57 2.354 1 94.81 158 ALA B CA 1
ATOM 2379 C C . ALA B 1 158 ? -17.062 13.406 1.256 1 94.81 158 ALA B C 1
ATOM 2381 O O . ALA B 1 158 ? -16.406 14.234 0.621 1 94.81 158 ALA B O 1
ATOM 2382 N N . THR B 1 159 ? -18.312 13.086 1.055 1 92.94 159 THR B N 1
ATOM 2383 C CA . THR B 1 159 ? -19.078 13.852 0.067 1 92.94 159 THR B CA 1
ATOM 2384 C C . THR B 1 159 ? -19.047 15.336 0.399 1 92.94 159 THR B C 1
ATOM 2386 O O . THR B 1 159 ? -18.859 16.172 -0.487 1 92.94 159 THR B O 1
ATOM 2389 N N . ASP B 1 160 ? -19.188 15.57 1.633 1 95.06 160 ASP B N 1
ATOM 2390 C CA . ASP B 1 160 ? -19.172 16.969 2.078 1 95.06 160 ASP B CA 1
ATOM 2391 C C . ASP B 1 160 ? -17.797 17.359 2.605 1 95.06 160 ASP B C 1
ATOM 2393 O O . ASP B 1 160 ? -17.625 17.625 3.801 1 95.06 160 ASP B O 1
ATOM 2397 N N . HIS B 1 161 ? -16.859 17.5 1.802 1 97.5 161 HIS B N 1
ATOM 2398 C CA . HIS B 1 161 ? -15.531 17.938 2.203 1 97.5 161 HIS B CA 1
ATOM 2399 C C . HIS B 1 161 ? -15.406 19.453 2.154 1 97.5 161 HIS B C 1
ATOM 2401 O O . HIS B 1 161 ? -16.125 20.125 1.395 1 97.5 161 HIS B O 1
ATOM 2407 N N . PRO B 1 162 ? -14.531 20.016 2.969 1 98.19 162 PRO B N 1
ATOM 2408 C CA . PRO B 1 162 ? -14.391 21.469 2.98 1 98.19 162 PRO B CA 1
ATOM 2409 C C . PRO B 1 162 ? -13.727 22.016 1.717 1 98.19 162 PRO B C 1
ATOM 2411 O O . PRO B 1 162 ? -12.953 21.312 1.072 1 98.19 162 PRO B O 1
ATOM 2414 N N . ARG B 1 163 ? -14.086 23.234 1.4 1 98.31 163 ARG B N 1
ATOM 2415 C CA . ARG B 1 163 ? -13.547 23.953 0.256 1 98.31 163 ARG B CA 1
ATOM 2416 C C . ARG B 1 163 ? -12.977 25.312 0.682 1 98.31 163 ARG B C 1
ATOM 2418 O O . ARG B 1 163 ? -13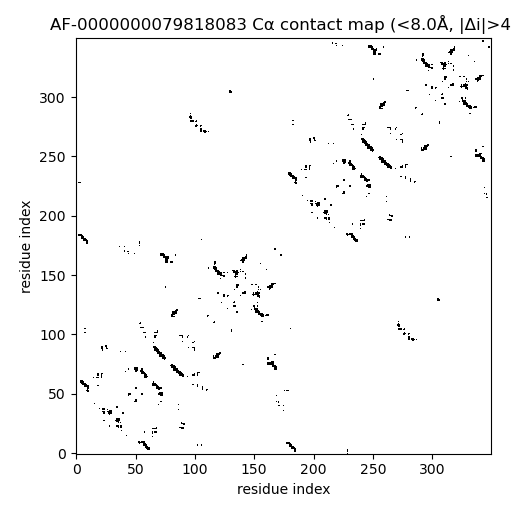.383 25.859 1.705 1 98.31 163 ARG B O 1
ATOM 2425 N N . GLY B 1 164 ? -12.023 25.703 -0.117 1 98.69 164 GLY B N 1
ATOM 2426 C CA . GLY B 1 164 ? -11.367 26.953 0.197 1 98.69 164 GLY B CA 1
ATOM 2427 C C . GLY B 1 164 ? -9.867 26.812 0.391 1 98.69 164 GLY B C 1
ATOM 2428 O O . GLY B 1 164 ? -9.281 25.797 0.038 1 98.69 164 GLY B O 1
ATOM 2429 N N . PRO B 1 165 ? -9.25 27.938 0.892 1 98.69 165 PRO B N 1
ATOM 2430 C CA . PRO B 1 165 ? -7.793 27.906 1.05 1 98.69 165 PRO B CA 1
ATOM 2431 C C . PRO B 1 165 ? -7.336 26.938 2.129 1 98.69 165 PRO B C 1
ATOM 2433 O O . PRO B 1 165 ? -7.906 26.906 3.223 1 98.69 165 PRO B O 1
ATOM 2436 N N . PHE B 1 166 ? -6.391 26.156 1.812 1 98.62 166 PHE B N 1
ATOM 2437 C CA . PHE B 1 166 ? -5.77 25.25 2.771 1 98.62 166 PHE B CA 1
ATOM 2438 C C . PHE B 1 166 ? -4.586 25.906 3.463 1 98.62 166 PHE B C 1
ATOM 2440 O O . PHE B 1 166 ? -3.809 26.625 2.822 1 98.62 166 PHE B O 1
ATOM 2447 N N . THR B 1 167 ? -4.445 25.641 4.707 1 97.94 167 THR B N 1
ATOM 2448 C CA . THR B 1 167 ? -3.295 26.141 5.461 1 97.94 167 THR B CA 1
ATOM 2449 C C . THR B 1 167 ? -2.662 25.016 6.277 1 97.94 167 THR B C 1
ATOM 2451 O O . THR B 1 167 ? -3.365 24.266 6.953 1 97.94 167 THR B O 1
ATOM 2454 N N . TYR B 1 168 ? -1.349 24.938 6.184 1 97.88 168 TYR B N 1
ATOM 2455 C CA . TYR B 1 168 ? -0.583 24.016 7.023 1 97.88 168 TYR B CA 1
ATOM 2456 C C . TYR B 1 168 ? -0.359 24.609 8.414 1 97.88 168 TYR B C 1
ATOM 2458 O O . TYR B 1 168 ? -0.563 25.812 8.617 1 97.88 168 TYR B O 1
ATOM 2466 N N . PRO B 1 169 ? 0.074 23.797 9.336 1 97.31 169 PRO B N 1
ATOM 2467 C CA . PRO B 1 169 ? 0.481 24.359 10.617 1 97.31 169 PRO B CA 1
ATOM 2468 C C . PRO B 1 169 ? 1.723 25.25 10.508 1 97.31 169 PRO B C 1
ATOM 2470 O O . PRO B 1 169 ? 2.439 25.188 9.508 1 97.31 169 PRO B O 1
ATOM 2473 N N . PRO B 1 170 ? 1.983 25.922 11.523 1 95.69 170 PRO B N 1
ATOM 2474 C CA . PRO B 1 170 ? 3.006 26.969 11.508 1 95.69 170 PRO B CA 1
ATOM 2475 C C . PRO B 1 170 ? 4.391 26.438 11.156 1 95.69 170 PRO B C 1
ATOM 2477 O O . PRO B 1 170 ? 5.152 27.109 10.453 1 95.69 170 PRO B O 1
ATOM 2480 N N . PRO B 1 171 ? 4.77 25.234 11.523 1 95.81 171 PRO B N 1
ATOM 2481 C CA . PRO B 1 171 ? 6.129 24.781 11.211 1 95.81 171 PRO B CA 1
ATOM 2482 C C . PRO B 1 171 ? 6.402 24.734 9.711 1 95.81 171 PRO B C 1
ATOM 2484 O O . PRO B 1 171 ? 7.555 24.828 9.281 1 95.81 171 PRO B O 1
ATOM 2487 N N . PHE B 1 172 ? 5.383 24.594 8.891 1 95.44 172 PHE B N 1
ATOM 2488 C CA . PHE B 1 172 ? 5.57 24.547 7.445 1 95.44 172 PHE B CA 1
ATOM 2489 C C . PHE B 1 172 ? 5.949 25.922 6.906 1 95.44 172 PHE B C 1
ATOM 2491 O O . PHE B 1 172 ? 6.523 26.031 5.82 1 95.44 172 PHE B O 1
ATOM 2498 N N . SER B 1 173 ? 5.547 26.906 7.559 1 87.31 173 SER B N 1
ATOM 2499 C CA . SER B 1 173 ? 5.832 28.281 7.129 1 87.31 173 SER B CA 1
ATOM 2500 C C . SER B 1 173 ? 7.293 28.641 7.379 1 87.31 173 SER B C 1
ATOM 2502 O O . SER B 1 173 ? 7.789 29.641 6.844 1 87.31 173 SER B O 1
ATOM 2504 N N . ALA B 1 174 ? 8.023 27.828 8.125 1 78.88 174 ALA B N 1
ATOM 2505 C CA . ALA B 1 174 ? 9.406 28.125 8.492 1 78.88 174 ALA B CA 1
ATOM 2506 C C . ALA B 1 174 ? 10.383 27.422 7.562 1 78.88 174 ALA B C 1
ATOM 2508 O O . ALA B 1 174 ? 11.602 27.5 7.75 1 78.88 174 ALA B O 1
ATOM 2509 N N . LEU B 1 175 ? 9.812 26.828 6.578 1 75.44 175 LEU B N 1
ATOM 2510 C CA . LEU B 1 175 ? 10.688 26.062 5.703 1 75.44 175 LEU B CA 1
ATOM 2511 C C . LEU B 1 175 ? 11.352 26.953 4.664 1 75.44 175 LEU B C 1
ATOM 2513 O O . LEU B 1 175 ? 10.781 27.969 4.27 1 75.44 175 LEU B O 1
#

Foldseek 3Di:
DPPWDKDKWWDDPVCLVLALVQQQQFDDPPVPDPGNLQNVLQVCCVVVVFFDTGLWIFIDTPNHGFKTKTWGWKDFPPHHTAIEIDDIGGHPVCPPPCSSVVSLLSNLVRCLVVPHFKYKYFADCVVCVVVVWWQCVVVAEAEPDNVSGGRITMDTSDPDHDHHYMDGDPSVVVD/DPPWDKDKWWDDPVCLVLALVQQQQFDDPPVPDPGNLQNVLQVCCVVVVFFDTGLWIFIDTPNHGFKTKTWGWKDFPPHHTAIEIDDIGGHPVCPPPCSSVVSLLSNLVRCLVVPHFKYKYFADCVVCVVVVWWQCVVVAEAEPDNVSGGRITMDTSDPDHDHHYMDGDPSVVVD

Radius of gyration: 21.14 Å; Cα contacts (8 Å, |Δi|>4): 775; chains: 2; bounding box: 51×58×46 Å